Protein AF-A0A9N8MFR8-F1 (afdb_monomer_lite)

Secondary structure (DSSP, 8-state):
-TTTTTSSSSS----TTSS----PPPHHHHHHHHHHHHHHTTSPPPPP--S--------S-------------------------------------------TT---TTT-GGGG--HHHHHHHHHHHHHGGGSS--HHHHHHHHHHHHHHHHHHHHHHHHHHHHHH-HHHHHHHHHHHHHTTPPSP--PPPP-TT-TTHHHHHHHHHHHTHHHHHHHHTSTT-SS-GGGPPPTTHHHHHHHHHHHHHHHHHHHHHHT-SSS--GGGHHHHHHHHHHHHHHHHHHHHHHT-

Sequence (292 aa):
MMRLLANMDGLPRFDSTKEMSCRVRCTAHVLNLVSKAVLKSFYPRRSKRDGDGAAEEDGTADVSLDVEVEQDYDDDDHEGNGKELDPGAEGDEDGEVALEDEDDFEILTALNPELTAVAADDADIEAVLQDQKNEEQTTRQHKELQMRNKEFGLALRKLAWLAITVRYSPTKRATFQGVCRRLGLKTPHSLIRDVATRWDSTVNMLQRSLSLWPAIIAFTELPNTPVPKDKRLKRSDEADVRKLVDLLNPLAHATLKFSANTTPTIGDVIGLFEDVDEYFASAQASEDEEYV

Radius of gyration: 23.67 Å; chains: 1; bounding box: 54×63×81 Å

Organism: NCBI:txid157183

pLDDT: mean 71.41, std 22.85, range [27.7, 97.69]

Structure (mmCIF, N/CA/C/O backbone):
data_AF-A0A9N8MFR8-F1
#
_entry.id   AF-A0A9N8MFR8-F1
#
loop_
_atom_site.group_PDB
_atom_site.id
_atom_site.type_symbol
_atom_site.label_atom_id
_atom_site.label_alt_id
_atom_site.label_comp_id
_atom_site.label_asym_id
_atom_site.label_entity_id
_atom_site.label_seq_id
_atom_site.pdbx_PDB_ins_code
_atom_site.Cartn_x
_atom_site.Cartn_y
_atom_site.Cartn_z
_atom_site.occupancy
_atom_site.B_iso_or_equiv
_atom_site.auth_seq_id
_atom_site.auth_comp_id
_atom_site.auth_asym_id
_atom_site.auth_atom_id
_atom_site.pdbx_PDB_model_num
ATOM 1 N N . MET A 1 1 ? 15.632 -7.722 -34.635 1.00 45.19 1 MET A N 1
ATOM 2 C CA . MET A 1 1 ? 16.525 -7.144 -33.606 1.00 45.19 1 MET A CA 1
ATOM 3 C C . MET A 1 1 ? 17.924 -6.773 -34.109 1.00 45.19 1 MET A C 1
ATOM 5 O O . MET A 1 1 ? 18.292 -5.622 -33.944 1.00 45.19 1 MET A O 1
ATOM 9 N N . MET A 1 2 ? 18.692 -7.645 -34.784 1.00 39.28 2 MET A N 1
ATOM 10 C CA . MET A 1 2 ? 20.080 -7.303 -35.187 1.00 39.28 2 MET A CA 1
ATOM 11 C C . MET A 1 2 ? 20.238 -6.201 -36.258 1.00 39.28 2 MET A C 1
ATOM 13 O O . MET A 1 2 ? 21.302 -5.603 -36.346 1.00 39.28 2 MET A O 1
ATOM 17 N N . ARG A 1 3 ? 19.214 -5.907 -37.077 1.00 42.22 3 ARG A N 1
ATOM 18 C CA . ARG A 1 3 ? 19.317 -4.879 -38.138 1.00 42.22 3 ARG A CA 1
ATOM 19 C C . ARG A 1 3 ? 19.219 -3.432 -37.634 1.00 42.22 3 ARG A C 1
ATOM 21 O O . ARG A 1 3 ? 19.755 -2.552 -38.290 1.00 42.22 3 ARG A O 1
ATOM 28 N N . LEU A 1 4 ? 18.581 -3.189 -36.485 1.00 46.72 4 LEU A N 1
ATOM 29 C CA . LEU A 1 4 ? 18.510 -1.848 -35.880 1.00 46.72 4 LEU A CA 1
ATOM 30 C C . LEU A 1 4 ? 19.827 -1.472 -35.180 1.00 46.72 4 LEU A C 1
ATOM 32 O O . LEU A 1 4 ? 20.247 -0.325 -35.238 1.00 46.72 4 LEU A O 1
ATOM 36 N N . LEU A 1 5 ? 20.523 -2.463 -34.615 1.00 45.72 5 LEU A N 1
ATOM 37 C CA . LEU A 1 5 ? 21.797 -2.292 -33.905 1.00 45.72 5 LEU A CA 1
ATOM 38 C C . LEU A 1 5 ? 23.018 -2.133 -34.830 1.00 45.72 5 LEU A C 1
ATOM 40 O O . LEU A 1 5 ? 24.102 -1.824 -34.353 1.00 45.72 5 LEU A O 1
ATOM 44 N N . ALA A 1 6 ? 22.863 -2.372 -36.136 1.00 47.09 6 ALA A N 1
ATOM 45 C CA . ALA A 1 6 ? 23.943 -2.259 -37.120 1.00 47.09 6 ALA A CA 1
ATOM 46 C C . ALA A 1 6 ? 24.015 -0.875 -37.796 1.00 47.09 6 ALA A C 1
ATOM 48 O O . ALA A 1 6 ? 25.032 -0.552 -38.398 1.00 47.09 6 ALA A O 1
ATOM 49 N N . ASN A 1 7 ? 22.948 -0.069 -37.706 1.00 50.59 7 ASN A N 1
ATOM 50 C CA . ASN A 1 7 ? 22.867 1.267 -38.315 1.00 50.59 7 ASN A CA 1
ATOM 51 C C . ASN A 1 7 ? 23.301 2.403 -37.371 1.00 50.59 7 ASN A C 1
ATOM 53 O O . ASN A 1 7 ? 23.329 3.561 -37.778 1.00 50.59 7 ASN A O 1
ATOM 57 N N . MET A 1 8 ? 23.621 2.079 -36.119 1.00 51.75 8 MET A N 1
ATOM 58 C CA . MET A 1 8 ? 24.162 2.998 -35.120 1.00 51.75 8 MET A CA 1
ATOM 59 C C . MET A 1 8 ? 25.458 2.354 -34.631 1.00 51.75 8 MET A C 1
ATOM 61 O O . MET A 1 8 ? 25.409 1.192 -34.245 1.00 51.75 8 MET A O 1
ATOM 65 N N . ASP A 1 9 ? 26.596 3.044 -34.741 1.00 52.28 9 ASP A N 1
ATOM 66 C CA . ASP A 1 9 ? 27.970 2.555 -34.502 1.00 52.28 9 ASP A CA 1
ATOM 67 C C . ASP A 1 9 ? 28.182 1.793 -33.166 1.00 52.28 9 ASP A C 1
ATOM 69 O O . ASP A 1 9 ? 28.802 2.280 -32.220 1.00 52.28 9 ASP A O 1
ATOM 73 N N . GLY A 1 10 ? 27.719 0.543 -33.101 1.00 54.00 10 GLY A N 1
ATOM 74 C CA . GLY A 1 10 ? 27.819 -0.333 -31.937 1.00 54.00 10 GLY A CA 1
ATOM 75 C C . GLY A 1 10 ? 26.819 -0.029 -30.815 1.00 54.00 10 GLY A C 1
ATOM 76 O O . GLY A 1 10 ? 26.085 0.957 -30.830 1.00 54.00 10 GLY A O 1
ATOM 77 N N . LEU A 1 11 ? 26.791 -0.912 -29.805 1.00 53.84 11 LEU A N 1
ATOM 78 C CA . LEU A 1 11 ? 26.070 -0.633 -28.561 1.00 53.84 11 LEU A CA 1
ATOM 79 C C . LEU A 1 11 ? 26.627 0.659 -27.940 1.00 53.84 11 LEU A C 1
ATOM 81 O O . LEU A 1 11 ? 27.855 0.799 -27.904 1.00 53.84 11 LEU A O 1
ATOM 85 N N . PRO A 1 12 ? 25.774 1.555 -27.405 1.00 54.66 12 PRO A N 1
ATOM 86 C CA . PRO A 1 12 ? 26.235 2.727 -26.674 1.00 54.66 12 PRO A CA 1
ATOM 87 C C . PRO A 1 12 ? 27.193 2.276 -25.571 1.00 54.66 12 PRO A C 1
ATOM 89 O O . PRO A 1 12 ? 26.810 1.603 -24.614 1.00 54.66 12 PRO A O 1
ATOM 92 N N . ARG A 1 13 ? 28.479 2.580 -25.757 1.00 53.91 13 ARG A N 1
ATOM 93 C CA . ARG A 1 13 ? 29.504 2.313 -24.753 1.00 53.91 13 ARG A CA 1
ATOM 94 C C . ARG A 1 13 ? 29.350 3.365 -23.669 1.00 53.91 13 ARG A C 1
ATOM 96 O O . ARG A 1 13 ? 29.243 4.549 -23.976 1.00 53.91 13 ARG A O 1
ATOM 103 N N . PHE A 1 14 ? 29.353 2.929 -22.415 1.00 56.97 14 PHE A N 1
ATOM 104 C CA . PHE A 1 14 ? 29.424 3.823 -21.268 1.00 56.97 14 PHE A CA 1
ATOM 105 C C . PHE A 1 14 ? 30.728 4.626 -21.354 1.00 56.97 14 PHE A C 1
ATOM 107 O O . PHE A 1 14 ? 31.806 4.099 -21.084 1.00 56.97 14 PHE A O 1
ATOM 114 N N . ASP A 1 15 ? 30.638 5.874 -21.811 1.00 51.38 15 ASP A N 1
ATOM 115 C CA . ASP A 1 15 ? 31.778 6.779 -21.897 1.00 51.38 15 ASP A CA 1
ATOM 116 C C . ASP A 1 15 ? 32.040 7.361 -20.505 1.00 51.38 15 ASP A C 1
ATOM 118 O O . ASP A 1 15 ? 31.340 8.257 -20.041 1.00 51.38 15 ASP A O 1
ATOM 122 N N . SER A 1 16 ? 33.035 6.811 -19.811 1.00 53.22 16 SER A N 1
ATOM 123 C CA . SER A 1 16 ? 33.428 7.243 -18.469 1.00 53.22 16 SER A CA 1
ATOM 124 C C . SER A 1 16 ? 34.217 8.560 -18.456 1.00 53.22 16 SER A C 1
ATOM 126 O O . SER A 1 16 ? 34.714 8.946 -17.401 1.00 53.22 16 SER A O 1
ATOM 128 N N . THR A 1 17 ? 34.425 9.208 -19.612 1.00 54.19 17 THR A N 1
ATOM 129 C CA . THR A 1 17 ? 35.353 10.349 -19.751 1.00 54.19 17 THR A CA 1
ATOM 130 C C . THR A 1 17 ? 34.688 11.717 -19.878 1.00 54.19 17 THR A C 1
ATOM 132 O O . THR A 1 17 ? 35.373 12.737 -19.818 1.00 54.19 17 THR A O 1
ATOM 135 N N . LYS A 1 18 ? 33.359 11.766 -19.981 1.00 54.69 18 LYS A N 1
ATOM 136 C CA . LYS A 1 18 ? 32.576 13.000 -19.841 1.00 54.69 18 LYS A CA 1
ATOM 137 C C . LYS A 1 18 ? 31.816 12.949 -18.526 1.00 54.69 18 LYS A C 1
ATOM 139 O O . LYS A 1 18 ? 31.505 11.867 -18.044 1.00 54.69 18 LYS A O 1
ATOM 144 N N . GLU A 1 19 ? 31.502 14.109 -17.963 1.00 50.44 19 GLU A N 1
ATOM 145 C CA . GLU A 1 19 ? 30.697 14.317 -16.747 1.00 50.44 19 GLU A CA 1
ATOM 146 C C . GLU A 1 19 ? 29.240 13.809 -16.870 1.00 50.44 19 GLU A C 1
ATOM 148 O O . GLU A 1 19 ? 28.303 14.408 -16.360 1.00 50.44 19 GLU A O 1
ATOM 153 N N . MET A 1 20 ? 29.007 12.696 -17.559 1.00 49.22 20 MET A N 1
ATOM 154 C CA . MET A 1 20 ? 27.811 11.898 -17.406 1.00 49.22 20 MET A CA 1
ATOM 155 C C . MET A 1 20 ? 28.160 10.789 -16.429 1.00 49.22 20 MET A C 1
ATOM 157 O O . MET A 1 20 ? 28.730 9.761 -16.794 1.00 49.22 20 MET A O 1
ATOM 161 N N . SER A 1 21 ? 27.795 10.972 -15.160 1.00 46.34 21 SER A N 1
ATOM 162 C CA . SER A 1 21 ? 27.582 9.804 -14.320 1.00 46.34 21 SER A CA 1
ATOM 163 C C . SER A 1 21 ? 26.413 9.037 -14.943 1.00 46.34 21 SER A C 1
ATOM 165 O O . SER A 1 21 ? 25.255 9.310 -14.637 1.00 46.34 21 SER A O 1
ATOM 167 N N . CYS A 1 22 ? 26.692 8.118 -15.867 1.00 50.25 22 CYS A N 1
ATOM 168 C CA . CYS A 1 22 ? 25.710 7.197 -16.431 1.00 50.25 22 CYS A CA 1
ATOM 169 C C . CYS A 1 22 ? 25.324 6.181 -15.348 1.00 50.25 22 CYS A C 1
ATOM 171 O O . CYS A 1 22 ? 25.626 4.993 -15.443 1.00 50.25 22 CYS A O 1
ATOM 173 N N . ARG A 1 23 ? 24.714 6.660 -14.261 1.00 56.16 23 ARG A N 1
ATOM 174 C CA . ARG A 1 23 ? 24.073 5.825 -13.254 1.00 56.16 23 ARG A CA 1
ATOM 175 C C . ARG A 1 23 ? 22.782 5.328 -13.882 1.00 56.16 23 ARG A C 1
ATOM 177 O O . ARG A 1 23 ? 21.746 5.976 -13.789 1.00 56.16 23 ARG A O 1
ATOM 184 N N . VAL A 1 24 ? 22.866 4.203 -14.583 1.00 67.25 24 VAL A N 1
ATOM 185 C CA . VAL A 1 24 ? 21.670 3.498 -15.041 1.00 67.25 24 VAL A CA 1
ATOM 186 C C . VAL A 1 24 ? 20.993 2.924 -13.805 1.00 67.25 24 VAL A C 1
ATOM 188 O O . VAL A 1 24 ? 21.602 2.164 -13.049 1.00 67.25 24 VAL A O 1
ATOM 191 N N . ARG A 1 25 ? 19.746 3.329 -13.570 1.00 72.44 25 ARG A N 1
ATOM 192 C CA . ARG A 1 25 ? 18.917 2.769 -12.503 1.00 72.44 25 ARG A CA 1
ATOM 193 C C . ARG A 1 25 ? 18.605 1.309 -12.834 1.00 72.44 25 ARG A C 1
ATOM 195 O O . ARG A 1 25 ? 18.255 0.996 -13.969 1.00 72.44 25 ARG A O 1
ATOM 202 N N . CYS A 1 26 ? 18.748 0.409 -11.862 1.00 81.62 26 CYS A N 1
ATOM 203 C CA . CYS A 1 26 ? 18.324 -0.976 -12.052 1.00 81.62 26 CYS A CA 1
ATOM 204 C C . CYS A 1 26 ? 16.792 -1.048 -12.138 1.00 81.62 26 CYS A C 1
ATOM 206 O O . CYS A 1 26 ? 16.096 -0.222 -11.546 1.00 81.62 26 CYS A O 1
ATOM 208 N N . THR A 1 27 ? 16.260 -2.050 -12.837 1.00 83.12 27 THR A N 1
ATOM 209 C CA . THR A 1 27 ? 14.808 -2.213 -13.026 1.00 83.12 27 THR A CA 1
ATOM 210 C C . THR A 1 27 ? 14.060 -2.293 -11.700 1.00 83.12 27 THR A C 1
ATOM 212 O O . THR A 1 27 ? 13.037 -1.642 -11.536 1.00 83.12 27 THR A O 1
ATOM 215 N N . ALA A 1 28 ? 14.620 -2.998 -10.714 1.00 80.50 28 ALA A N 1
ATOM 216 C CA . ALA A 1 28 ? 14.089 -3.048 -9.354 1.00 80.50 28 ALA A CA 1
ATOM 217 C C . ALA A 1 28 ? 13.911 -1.650 -8.729 1.00 80.50 28 ALA A C 1
ATOM 219 O O . ALA A 1 28 ? 12.882 -1.347 -8.130 1.00 80.50 28 ALA A O 1
ATOM 220 N N . HIS A 1 29 ? 14.896 -0.770 -8.914 1.00 80.69 29 HIS A N 1
ATOM 221 C CA . HIS A 1 29 ? 14.821 0.599 -8.421 1.00 80.69 29 HIS A CA 1
ATOM 222 C C . HIS A 1 29 ? 13.805 1.435 -9.213 1.00 80.69 29 HIS A C 1
ATOM 224 O O . HIS A 1 29 ? 13.079 2.216 -8.609 1.00 80.69 29 HIS A O 1
ATOM 230 N N . VAL A 1 30 ? 13.682 1.236 -10.530 1.00 85.38 30 VAL A N 1
ATOM 231 C CA . VAL A 1 30 ? 12.644 1.897 -11.344 1.00 85.38 30 VAL A CA 1
ATOM 232 C C . VAL A 1 30 ? 11.238 1.498 -10.885 1.00 85.38 30 VAL A C 1
ATOM 234 O O . VAL A 1 30 ? 10.419 2.378 -10.649 1.00 85.38 30 VAL A O 1
ATOM 237 N N . LEU A 1 31 ? 10.970 0.205 -10.675 1.00 84.94 31 LEU A N 1
ATOM 238 C CA . LEU A 1 31 ? 9.676 -0.278 -10.169 1.00 84.94 31 LEU A CA 1
ATOM 239 C C . LEU A 1 31 ? 9.326 0.356 -8.816 1.00 84.94 31 LEU A C 1
ATOM 241 O O . LEU A 1 31 ? 8.198 0.793 -8.604 1.00 84.94 31 LEU A O 1
ATOM 245 N N . ASN A 1 32 ? 10.312 0.487 -7.928 1.00 81.88 32 ASN A N 1
ATOM 246 C CA . ASN A 1 32 ? 10.130 1.168 -6.650 1.00 81.88 32 ASN A CA 1
ATOM 247 C C . ASN A 1 32 ? 9.791 2.660 -6.819 1.00 81.88 32 ASN A C 1
ATOM 249 O O . ASN A 1 32 ? 8.942 3.182 -6.099 1.00 81.88 32 ASN A O 1
ATOM 253 N N . LEU A 1 33 ? 10.419 3.357 -7.772 1.00 83.38 33 LEU A N 1
ATOM 254 C CA . LEU A 1 33 ? 10.086 4.754 -8.076 1.00 83.38 33 LEU A CA 1
ATOM 255 C C . LEU A 1 33 ? 8.658 4.904 -8.601 1.00 83.38 33 LEU A C 1
ATOM 257 O O . LEU A 1 33 ? 7.970 5.839 -8.197 1.00 83.38 33 LEU A O 1
ATOM 261 N N . VAL A 1 34 ? 8.195 3.969 -9.435 1.00 86.00 34 VAL A N 1
ATOM 262 C CA . VAL A 1 34 ? 6.803 3.940 -9.906 1.00 86.00 34 VAL A CA 1
ATOM 263 C C . VAL A 1 34 ? 5.848 3.752 -8.724 1.00 86.00 34 VAL A C 1
ATOM 265 O O . VAL A 1 34 ? 4.937 4.559 -8.547 1.00 86.00 34 VAL A O 1
ATOM 268 N N . SER A 1 35 ? 6.099 2.774 -7.846 1.00 85.19 35 SER A N 1
ATOM 269 C CA . SER A 1 35 ? 5.300 2.575 -6.626 1.00 85.19 35 SER A CA 1
ATOM 270 C C . SER A 1 35 ? 5.277 3.826 -5.740 1.00 85.19 35 SER A C 1
ATOM 272 O O . SER A 1 35 ? 4.216 4.232 -5.263 1.00 85.19 35 SER A O 1
ATOM 274 N N . LYS A 1 36 ? 6.428 4.490 -5.552 1.00 82.19 36 LYS A N 1
ATOM 275 C CA . LYS A 1 36 ? 6.518 5.757 -4.808 1.00 82.19 36 LYS A CA 1
ATOM 276 C C . LYS A 1 36 ? 5.698 6.865 -5.467 1.00 82.19 36 LYS A C 1
ATOM 278 O O . LYS A 1 36 ? 5.007 7.588 -4.755 1.00 82.19 36 LYS A O 1
ATOM 283 N N . ALA A 1 37 ? 5.742 6.995 -6.791 1.00 84.38 37 ALA A N 1
ATOM 284 C CA . ALA A 1 37 ? 4.967 7.992 -7.525 1.00 84.38 37 ALA A CA 1
ATOM 285 C C . ALA A 1 37 ? 3.455 7.783 -7.347 1.00 84.38 37 ALA A C 1
ATOM 287 O O . ALA A 1 37 ? 2.742 8.734 -7.025 1.00 84.38 37 ALA A O 1
ATOM 288 N N . VAL A 1 38 ? 2.986 6.534 -7.456 1.00 86.12 38 VAL A N 1
ATOM 289 C CA . VAL A 1 38 ? 1.584 6.158 -7.202 1.00 86.12 38 VAL A CA 1
ATOM 290 C C . VAL A 1 38 ? 1.176 6.541 -5.779 1.00 86.12 38 VAL A C 1
ATOM 292 O O . VAL A 1 38 ? 0.181 7.235 -5.569 1.00 86.12 38 VAL A O 1
ATOM 295 N N . LEU A 1 39 ? 1.976 6.142 -4.789 1.00 84.31 39 LEU A N 1
ATOM 296 C CA . LEU A 1 39 ? 1.683 6.373 -3.377 1.00 84.31 39 LEU A CA 1
ATOM 297 C C . LEU A 1 39 ? 1.739 7.860 -2.980 1.00 84.31 39 LEU A C 1
ATOM 299 O O . LEU A 1 39 ? 0.951 8.304 -2.141 1.00 84.31 39 LEU A O 1
ATOM 303 N N . LYS A 1 40 ? 2.613 8.659 -3.609 1.00 82.06 40 LYS A N 1
ATOM 304 C CA . LYS A 1 40 ? 2.765 10.108 -3.361 1.00 82.06 40 LYS A CA 1
ATOM 305 C C . LYS A 1 40 ? 1.472 10.884 -3.621 1.00 82.06 40 LYS A C 1
ATOM 307 O O . LYS A 1 40 ? 1.246 11.905 -2.978 1.00 82.06 40 LYS A O 1
ATOM 312 N N . SER A 1 41 ? 0.596 10.380 -4.487 1.00 82.25 41 SER A N 1
ATOM 313 C CA . SER A 1 41 ? -0.711 10.985 -4.772 1.00 82.25 41 SER A CA 1
ATOM 314 C C . SER A 1 41 ? -1.683 10.949 -3.587 1.00 82.25 41 SER A C 1
ATOM 316 O O . SER A 1 41 ? -2.592 11.777 -3.526 1.00 82.25 41 SER A O 1
ATOM 318 N N . PHE A 1 42 ? -1.490 10.031 -2.634 1.00 84.75 42 PHE A N 1
ATOM 319 C CA . PHE A 1 42 ? -2.347 9.866 -1.451 1.00 84.75 42 PHE A CA 1
ATOM 320 C C . PHE A 1 42 ? -1.778 10.543 -0.201 1.00 84.75 42 PHE A C 1
ATOM 322 O O . PHE A 1 42 ? -2.490 10.790 0.776 1.00 84.75 42 PHE A O 1
ATOM 329 N N . TYR A 1 43 ? -0.494 10.893 -0.213 1.00 75.94 43 TYR A N 1
ATOM 330 C CA . TYR A 1 43 ? 0.130 11.601 0.892 1.00 75.94 43 TYR A CA 1
ATOM 331 C C . TYR A 1 43 ? 0.104 13.114 0.622 1.00 75.94 43 TYR A C 1
ATOM 333 O O . TYR A 1 43 ? 0.735 13.566 -0.333 1.00 75.94 43 TYR A O 1
ATOM 341 N N . PRO A 1 44 ? -0.599 13.939 1.433 1.00 63.53 44 PRO A N 1
ATOM 342 C CA . PRO A 1 44 ? -0.452 15.387 1.369 1.00 63.53 44 PRO A CA 1
ATOM 343 C C . PRO A 1 44 ? 1.023 15.771 1.395 1.00 63.53 44 PRO A C 1
ATOM 345 O O . PRO A 1 44 ? 1.783 15.307 2.249 1.00 63.53 44 PRO A O 1
ATOM 348 N N . ARG A 1 45 ? 1.414 16.647 0.467 1.00 58.31 45 ARG A N 1
ATOM 349 C CA . ARG A 1 45 ? 2.707 17.316 0.548 1.00 58.31 45 ARG A CA 1
ATOM 350 C C . ARG A 1 45 ? 2.688 18.156 1.810 1.00 58.31 45 ARG A C 1
ATOM 352 O O . ARG A 1 45 ? 1.881 19.078 1.904 1.00 58.31 45 ARG A O 1
ATOM 359 N N . ARG A 1 46 ? 3.574 17.865 2.761 1.00 52.53 46 ARG A N 1
ATOM 360 C CA . ARG A 1 46 ? 3.905 18.861 3.776 1.00 52.53 46 ARG A CA 1
ATOM 361 C C . ARG A 1 46 ? 4.441 20.070 3.019 1.00 52.53 46 ARG A C 1
ATOM 363 O O . ARG A 1 46 ? 5.435 19.962 2.300 1.00 52.53 46 ARG A O 1
ATOM 370 N N . SER A 1 47 ? 3.751 21.204 3.115 1.00 40.59 47 SER A N 1
ATOM 371 C CA . SER A 1 47 ? 4.350 22.466 2.703 1.00 40.59 47 SER A CA 1
ATOM 372 C C . SER A 1 47 ? 5.615 22.619 3.534 1.00 40.59 47 SER A C 1
ATOM 374 O O . SER A 1 47 ? 5.540 22.567 4.766 1.00 40.59 47 SER A O 1
ATOM 376 N N . LYS A 1 48 ? 6.770 22.799 2.887 1.00 38.22 48 LYS A N 1
ATOM 377 C CA . LYS A 1 48 ? 7.922 23.368 3.582 1.00 38.22 48 LYS A CA 1
ATOM 378 C C . LYS A 1 48 ? 7.401 24.596 4.322 1.00 38.22 48 LYS A C 1
ATOM 380 O O . LYS A 1 48 ? 6.824 25.485 3.699 1.00 38.22 48 LYS A O 1
ATOM 385 N N . ARG A 1 49 ? 7.543 24.614 5.649 1.00 34.69 49 ARG A N 1
ATOM 386 C CA . ARG A 1 49 ? 7.458 25.845 6.435 1.00 34.69 49 ARG A CA 1
ATOM 387 C C . ARG A 1 49 ? 8.657 26.696 6.017 1.00 34.69 49 ARG A C 1
ATOM 389 O O . ARG A 1 49 ? 9.650 26.772 6.729 1.00 34.69 49 ARG A O 1
ATOM 396 N N . ASP A 1 50 ? 8.584 27.278 4.829 1.00 33.06 50 ASP A N 1
ATOM 397 C CA . ASP A 1 50 ? 9.405 28.422 4.491 1.00 33.06 50 ASP A CA 1
ATOM 398 C C . ASP A 1 50 ? 8.769 29.584 5.249 1.00 33.06 50 ASP A C 1
ATOM 400 O O . ASP A 1 50 ? 7.632 29.986 4.998 1.00 33.06 50 ASP A O 1
ATOM 404 N N . GLY A 1 51 ? 9.462 30.031 6.293 1.00 40.03 51 GLY A N 1
ATOM 405 C CA . GLY A 1 51 ? 9.081 31.230 7.013 1.00 40.03 51 GLY A CA 1
ATOM 406 C C . GLY A 1 51 ? 9.238 32.434 6.098 1.00 40.03 51 GLY A C 1
ATOM 407 O O . GLY A 1 51 ? 10.333 32.962 6.001 1.00 40.03 51 GLY A O 1
ATOM 408 N N . ASP A 1 52 ? 8.163 32.842 5.431 1.00 30.70 52 ASP A N 1
ATOM 409 C CA . ASP A 1 52 ? 7.698 34.230 5.406 1.00 30.70 52 ASP A CA 1
ATOM 410 C C . ASP A 1 52 ? 6.283 34.296 4.803 1.00 30.70 52 ASP A C 1
ATOM 412 O O . ASP A 1 52 ? 5.920 33.511 3.930 1.00 30.70 52 ASP A O 1
ATOM 416 N N . GLY A 1 53 ? 5.445 35.171 5.354 1.00 31.14 53 GLY A N 1
ATOM 417 C CA . GLY A 1 53 ? 3.987 35.049 5.304 1.00 31.14 53 GLY A CA 1
ATOM 418 C C . GLY A 1 53 ? 3.281 35.344 3.973 1.00 31.14 53 GLY A C 1
ATOM 419 O O . GLY A 1 53 ? 3.689 36.200 3.199 1.00 31.14 53 GLY A O 1
ATOM 420 N N . ALA A 1 54 ? 2.126 34.699 3.794 1.00 28.27 54 ALA A N 1
ATOM 421 C CA . ALA A 1 54 ? 0.826 35.308 3.485 1.00 28.27 54 ALA A CA 1
ATOM 422 C C . ALA A 1 54 ? -0.231 34.193 3.533 1.00 28.27 54 ALA A C 1
ATOM 424 O O . ALA A 1 54 ? -0.131 33.199 2.818 1.00 28.27 54 ALA A O 1
ATOM 425 N N . ALA A 1 55 ? -1.204 34.330 4.431 1.00 34.22 55 ALA A N 1
ATOM 426 C CA . ALA A 1 55 ? -2.287 33.374 4.602 1.00 34.22 55 ALA A CA 1
ATOM 427 C C . ALA A 1 55 ? -3.248 33.420 3.402 1.00 34.22 55 ALA A C 1
ATOM 429 O O . ALA A 1 55 ? -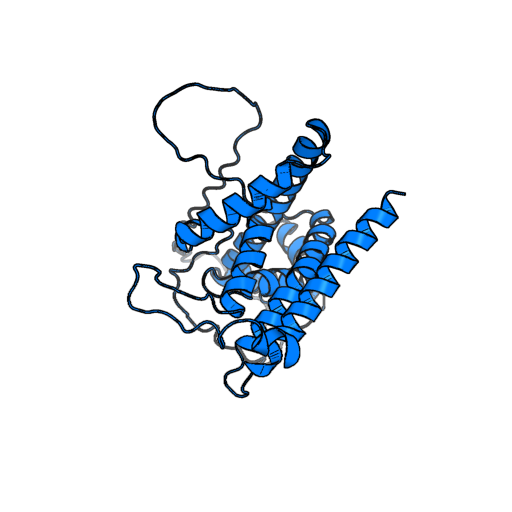3.836 34.462 3.127 1.00 34.22 55 ALA A O 1
ATOM 430 N N . GLU A 1 56 ? -3.445 32.277 2.748 1.00 29.38 56 GLU A N 1
ATOM 431 C CA . GLU A 1 56 ? -4.666 31.970 2.004 1.00 29.38 56 GLU A CA 1
ATOM 432 C C . GLU A 1 56 ? -5.470 31.010 2.890 1.00 29.38 56 GLU A C 1
ATOM 434 O O . GLU A 1 56 ? -5.059 29.883 3.174 1.00 29.38 56 GLU A O 1
ATOM 439 N N . GLU A 1 57 ? -6.572 31.525 3.421 1.00 34.00 57 GLU A N 1
ATOM 440 C CA . GLU A 1 57 ? -7.469 30.853 4.353 1.00 34.00 57 GLU A CA 1
ATOM 441 C C . GLU A 1 57 ? -8.381 29.888 3.570 1.00 34.00 57 GLU A C 1
ATOM 443 O O . GLU A 1 57 ? -9.508 30.230 3.219 1.00 34.00 57 GLU A O 1
ATOM 448 N N . ASP A 1 58 ? -7.897 28.679 3.259 1.00 27.92 58 ASP A N 1
ATOM 449 C CA . ASP A 1 58 ? -8.765 27.570 2.831 1.00 27.92 58 ASP A CA 1
ATOM 450 C C . ASP A 1 58 ? -9.172 26.763 4.070 1.00 27.92 58 ASP A C 1
ATOM 452 O O . ASP A 1 58 ? -8.428 25.938 4.608 1.00 27.92 58 ASP A O 1
ATOM 456 N N . GLY A 1 59 ? -10.352 27.099 4.588 1.00 31.27 59 GLY A N 1
ATOM 457 C CA . GLY A 1 59 ? -10.918 26.560 5.815 1.00 31.27 59 GLY A CA 1
ATOM 458 C C . GLY A 1 59 ? -11.314 25.090 5.705 1.00 31.27 59 GLY A C 1
ATOM 459 O O . GLY A 1 59 ? -12.493 24.773 5.590 1.00 31.27 59 GLY A O 1
ATOM 460 N N . THR A 1 60 ? -10.351 24.188 5.866 1.00 29.08 60 THR A N 1
ATOM 461 C CA . THR A 1 60 ? -10.584 22.850 6.424 1.00 29.08 60 THR A CA 1
ATOM 462 C C . THR A 1 60 ? -9.398 22.497 7.303 1.00 29.08 60 THR A C 1
ATOM 464 O O . THR A 1 60 ? -8.270 22.505 6.819 1.00 29.08 60 THR A O 1
ATOM 467 N N . ALA A 1 61 ? -9.657 22.240 8.587 1.00 28.56 61 ALA A N 1
ATOM 468 C CA . ALA A 1 61 ? -8.649 21.936 9.593 1.00 28.56 61 ALA A CA 1
ATOM 469 C C . ALA A 1 61 ? -7.595 20.960 9.050 1.00 28.56 61 ALA A C 1
ATOM 471 O O . ALA A 1 61 ? -7.902 19.809 8.736 1.00 28.56 61 ALA A O 1
ATOM 472 N N . ASP A 1 62 ? -6.369 21.463 8.935 1.00 30.59 62 ASP A N 1
ATOM 473 C CA . ASP A 1 62 ? -5.158 20.684 8.743 1.00 30.59 62 ASP A CA 1
ATOM 474 C C . ASP A 1 62 ? -5.085 19.666 9.882 1.00 30.59 62 ASP A C 1
ATOM 476 O O . ASP A 1 62 ? -4.727 19.991 11.014 1.00 30.59 62 ASP A O 1
ATOM 480 N N . VAL A 1 63 ? -5.525 18.433 9.624 1.00 32.28 63 VAL A N 1
ATOM 481 C CA . VAL A 1 63 ? -5.278 17.322 10.538 1.00 32.28 63 VAL A CA 1
ATOM 482 C C . VAL A 1 63 ? -3.841 16.895 10.278 1.00 32.28 63 VAL A C 1
ATOM 484 O O . VAL A 1 63 ? -3.583 15.865 9.650 1.00 32.28 63 VAL A O 1
ATOM 487 N N . SER A 1 64 ? -2.902 17.728 10.730 1.00 34.72 64 SER A N 1
ATOM 488 C CA . SER A 1 64 ? -1.516 17.350 10.944 1.00 34.72 64 SER A CA 1
ATOM 489 C C . SER A 1 64 ? -1.538 16.214 11.959 1.00 34.72 64 SER A C 1
ATOM 491 O O . SER A 1 64 ? -1.540 16.409 13.174 1.00 34.72 64 SER A O 1
ATOM 493 N N . LEU A 1 65 ? -1.658 14.989 11.454 1.00 34.44 65 LEU A N 1
ATOM 494 C CA . LEU A 1 65 ? -1.478 13.783 12.237 1.00 34.44 65 LEU A CA 1
ATOM 495 C C . LEU A 1 65 ? 0.032 13.615 12.428 1.00 34.44 65 LEU A C 1
ATOM 497 O O . LEU A 1 65 ? 0.642 12.698 11.882 1.00 34.44 65 LEU A O 1
ATOM 501 N N . ASP A 1 66 ? 0.629 14.550 13.164 1.00 34.06 66 ASP A N 1
ATOM 502 C CA . ASP A 1 66 ? 1.945 14.390 13.756 1.00 34.06 66 ASP A CA 1
ATOM 503 C C . ASP A 1 66 ? 1.778 13.290 14.803 1.00 34.06 66 ASP A C 1
ATOM 505 O O . ASP A 1 66 ? 1.436 13.525 15.958 1.00 34.06 66 ASP A O 1
ATOM 509 N N . VAL A 1 67 ? 1.871 12.040 14.349 1.00 40.22 67 VAL A N 1
ATOM 510 C CA . VAL A 1 67 ? 1.934 10.896 15.248 1.00 40.22 67 VAL A CA 1
ATOM 511 C C . VAL A 1 67 ? 3.390 10.747 15.630 1.00 40.22 67 VAL A C 1
ATOM 513 O O . VAL A 1 67 ? 4.110 9.911 15.087 1.00 40.22 67 VAL A O 1
ATOM 516 N N . GLU A 1 68 ? 3.819 11.580 16.570 1.00 33.59 68 GLU A N 1
ATOM 517 C CA . GLU A 1 68 ? 4.856 11.148 17.490 1.00 33.59 68 GLU A CA 1
ATOM 518 C C . GLU A 1 68 ? 4.283 9.907 18.177 1.00 33.59 68 GLU A C 1
ATOM 520 O O . GLU A 1 68 ? 3.303 9.968 18.922 1.00 33.59 68 GLU A O 1
ATOM 525 N N . VAL A 1 69 ? 4.805 8.732 17.825 1.00 38.81 69 VAL A N 1
ATOM 526 C CA . VAL A 1 69 ? 4.650 7.572 18.694 1.00 38.81 69 VAL A CA 1
ATOM 527 C C . VAL A 1 69 ? 5.524 7.905 19.895 1.00 38.81 69 VAL A C 1
ATOM 529 O O . VAL A 1 69 ? 6.703 7.562 19.903 1.00 38.81 69 VAL A O 1
ATOM 532 N N . GLU A 1 70 ? 4.983 8.658 20.858 1.00 32.84 70 GLU A N 1
ATOM 533 C CA . GLU A 1 70 ? 5.587 8.720 22.182 1.00 32.84 70 GLU A CA 1
ATOM 534 C C . GLU A 1 70 ? 5.709 7.266 22.641 1.00 32.84 70 GLU A C 1
ATOM 536 O O . GLU A 1 70 ? 4.715 6.545 22.778 1.00 32.84 70 GLU A O 1
ATOM 541 N N . GLN A 1 71 ? 6.953 6.798 22.757 1.00 37.91 71 GLN A N 1
ATOM 542 C CA . GLN A 1 71 ? 7.276 5.541 23.414 1.00 37.91 71 GLN A CA 1
ATOM 543 C C . GLN A 1 71 ? 7.065 5.757 24.911 1.00 37.91 71 GLN A C 1
ATOM 545 O O . GLN A 1 71 ? 8.021 5.869 25.671 1.00 37.91 71 GLN A O 1
ATOM 550 N N . ASP A 1 72 ? 5.804 5.873 25.315 1.00 28.31 72 ASP A N 1
ATOM 551 C CA . ASP A 1 72 ? 5.431 5.884 26.718 1.00 28.31 72 ASP A CA 1
ATOM 552 C C . ASP A 1 72 ? 5.430 4.428 27.194 1.00 28.31 72 ASP A C 1
ATOM 554 O O . ASP A 1 72 ? 4.424 3.715 27.149 1.00 28.31 72 ASP A O 1
ATOM 558 N N . TYR A 1 73 ? 6.626 3.936 27.524 1.00 36.59 73 TYR A N 1
ATOM 559 C CA . TYR A 1 73 ? 6.784 2.741 28.343 1.00 36.59 73 TYR A CA 1
ATOM 560 C C . TYR A 1 73 ? 6.550 3.141 29.802 1.00 36.59 73 TYR A C 1
ATOM 562 O O . TYR A 1 73 ? 7.497 3.192 30.579 1.00 36.59 73 TYR A O 1
ATOM 570 N N . ASP A 1 74 ? 5.300 3.415 30.163 1.00 33.38 74 ASP A N 1
ATOM 571 C CA . ASP A 1 74 ? 4.867 3.431 31.560 1.00 33.38 74 ASP A CA 1
ATOM 572 C C . ASP A 1 74 ? 3.795 2.347 31.725 1.00 33.38 74 ASP A C 1
ATOM 574 O O . ASP A 1 74 ? 2.590 2.576 31.641 1.00 33.38 74 ASP A O 1
ATOM 578 N N . ASP A 1 75 ? 4.270 1.111 31.890 1.00 37.06 75 ASP A N 1
ATOM 579 C CA . ASP A 1 75 ? 3.495 0.025 32.494 1.00 37.06 75 ASP A CA 1
ATOM 580 C C . ASP A 1 75 ? 3.902 -0.053 33.970 1.00 37.06 75 ASP A C 1
ATOM 582 O O . ASP A 1 75 ? 4.540 -1.004 34.416 1.00 37.06 75 ASP A O 1
ATOM 586 N N . ASP A 1 76 ? 3.599 1.009 34.719 1.00 37.22 76 ASP A N 1
ATOM 587 C CA . ASP A 1 76 ? 3.529 0.949 36.177 1.00 37.22 76 ASP A CA 1
ATOM 588 C C . ASP A 1 76 ? 2.075 0.641 36.556 1.00 37.22 76 ASP A C 1
ATOM 590 O O . ASP A 1 76 ? 1.313 1.512 36.969 1.00 37.22 76 ASP A O 1
ATOM 594 N N . ASP A 1 77 ? 1.666 -0.613 36.350 1.00 40.22 77 ASP A N 1
ATOM 595 C CA . ASP A 1 77 ? 0.431 -1.153 36.926 1.00 40.22 77 ASP A CA 1
ATOM 596 C C . ASP A 1 77 ? 0.796 -2.276 37.910 1.00 40.22 77 ASP A C 1
ATOM 598 O O . ASP A 1 77 ? 0.499 -3.465 37.750 1.00 40.22 77 ASP A O 1
ATOM 602 N N . HIS A 1 78 ? 1.512 -1.875 38.964 1.00 36.41 78 HIS A N 1
ATOM 603 C CA . HIS A 1 78 ? 1.665 -2.675 40.169 1.00 36.41 78 HIS A CA 1
ATOM 604 C C . HIS A 1 78 ? 0.327 -2.691 40.941 1.00 36.41 78 HIS A C 1
ATOM 606 O O . HIS A 1 78 ? -0.096 -1.698 41.523 1.00 36.41 78 HIS A O 1
ATOM 612 N N . GLU A 1 79 ? -0.273 -3.884 41.000 1.00 38.38 79 GLU A N 1
ATOM 613 C CA . GLU A 1 79 ? -1.275 -4.364 41.969 1.00 38.38 79 GLU A CA 1
ATOM 614 C C . GLU A 1 79 ? -2.702 -3.780 41.956 1.00 38.38 79 GLU A C 1
ATOM 616 O O . GLU A 1 79 ? -2.982 -2.682 42.431 1.00 38.38 79 GLU A O 1
ATOM 621 N N . GLY A 1 80 ? -3.677 -4.637 41.605 1.00 27.70 80 GLY A N 1
ATOM 622 C CA . GLY A 1 80 ? -5.085 -4.301 41.817 1.00 27.70 80 GLY A CA 1
ATOM 623 C C . GLY A 1 80 ? -6.152 -5.340 41.466 1.00 27.70 80 GLY A C 1
ATOM 624 O O . GLY A 1 80 ? -7.103 -5.010 40.772 1.00 27.70 80 GLY A O 1
ATOM 625 N N . ASN A 1 81 ? -6.075 -6.538 42.059 1.00 29.52 81 ASN A N 1
ATOM 626 C CA . ASN A 1 81 ? -7.230 -7.402 42.379 1.00 29.52 81 ASN A CA 1
ATOM 627 C C . ASN A 1 81 ? -7.808 -8.349 41.293 1.00 29.52 81 ASN A C 1
ATOM 629 O O . ASN A 1 81 ? -8.810 -8.077 40.633 1.00 29.52 81 ASN A O 1
ATOM 633 N N . GLY A 1 82 ? -7.216 -9.546 41.242 1.00 38.88 82 GLY A N 1
ATOM 634 C CA . GLY A 1 82 ? -7.888 -10.850 41.348 1.00 38.88 82 GLY A CA 1
ATOM 635 C C . GLY A 1 82 ? -9.299 -11.031 40.778 1.00 38.88 82 GLY A C 1
ATOM 636 O O . GLY A 1 82 ? -10.290 -10.811 41.473 1.00 38.88 82 GLY A O 1
ATOM 637 N N . LYS A 1 83 ? -9.378 -11.647 39.594 1.00 32.97 83 LYS A N 1
ATOM 638 C CA . LYS A 1 83 ? -10.402 -12.658 39.294 1.00 32.97 83 LYS A CA 1
ATOM 639 C C . LYS A 1 83 ? -9.774 -13.813 38.525 1.00 32.97 83 LYS A C 1
ATOM 641 O O . LYS A 1 83 ? -9.303 -13.643 37.406 1.00 32.97 83 LYS A O 1
ATOM 646 N N . GLU A 1 84 ? -9.777 -14.968 39.178 1.00 35.47 84 GLU A N 1
ATOM 647 C CA . GLU A 1 84 ? -9.435 -16.274 38.629 1.00 35.47 84 GLU A CA 1
ATOM 648 C C . GLU A 1 84 ? -10.210 -16.524 37.326 1.00 35.47 84 GLU A C 1
ATOM 650 O O . GLU A 1 84 ? -11.441 -16.467 37.300 1.00 35.47 84 GLU A O 1
ATOM 655 N N . LEU A 1 85 ? -9.484 -16.811 36.246 1.00 34.78 85 LEU A N 1
ATOM 656 C CA . LEU A 1 85 ? -10.028 -17.413 35.034 1.00 34.78 85 LEU A CA 1
ATOM 657 C C . LEU A 1 85 ? -9.336 -18.767 34.844 1.00 34.78 85 LEU A C 1
ATOM 659 O O . LEU A 1 85 ? -8.190 -18.842 34.418 1.00 34.78 85 LEU A O 1
ATOM 663 N N . ASP A 1 86 ? -10.064 -19.785 35.298 1.00 31.44 86 ASP A N 1
ATOM 664 C CA . ASP A 1 86 ? -10.110 -21.198 34.902 1.00 31.44 86 ASP A CA 1
ATOM 665 C C . ASP A 1 86 ? -8.923 -21.793 34.093 1.00 31.44 86 ASP A C 1
ATOM 667 O O . ASP A 1 86 ? -8.728 -21.441 32.925 1.00 31.44 86 ASP A O 1
ATOM 671 N N . PRO A 1 87 ? -8.163 -22.756 34.659 1.00 34.53 87 PRO A N 1
ATOM 672 C CA . PRO A 1 87 ? -7.112 -23.486 33.961 1.00 34.53 87 PRO A CA 1
ATOM 673 C C . PRO A 1 87 ? -7.718 -24.673 33.196 1.00 34.53 87 PRO A C 1
ATOM 675 O O . PRO A 1 87 ? -7.825 -25.780 33.721 1.00 34.53 87 PRO A O 1
ATOM 678 N N . GLY A 1 88 ? -8.123 -24.450 31.945 1.00 34.72 88 GLY A N 1
ATOM 679 C CA . GLY A 1 88 ? -8.790 -25.493 31.164 1.00 34.72 88 GLY A CA 1
ATOM 680 C C . GLY A 1 88 ? -8.859 -25.239 29.661 1.00 34.72 88 GLY A C 1
ATOM 681 O O . GLY A 1 88 ? -9.947 -25.240 29.095 1.00 34.72 88 GLY A O 1
ATOM 682 N N . ALA A 1 89 ? -7.720 -25.039 28.999 1.00 34.75 89 ALA A N 1
ATOM 683 C CA . ALA A 1 89 ? -7.605 -25.265 27.556 1.00 34.75 89 ALA A CA 1
ATOM 684 C C . ALA A 1 89 ? -6.163 -25.649 27.218 1.00 34.75 89 ALA A C 1
ATOM 686 O O . ALA A 1 89 ? -5.259 -24.817 27.183 1.00 34.75 89 ALA A O 1
ATOM 687 N N . GLU A 1 90 ? -5.969 -26.950 27.055 1.00 31.59 90 GLU A N 1
ATOM 688 C CA . GLU A 1 90 ? -4.704 -27.585 26.732 1.00 31.59 90 GLU A CA 1
ATOM 689 C C . GLU A 1 90 ? -4.291 -27.283 25.284 1.00 31.59 90 GLU A C 1
ATOM 691 O O . GLU A 1 90 ? -5.118 -27.355 24.380 1.00 31.59 90 GLU A O 1
ATOM 696 N N . GLY A 1 91 ? -3.007 -26.948 25.124 1.00 32.75 91 GLY A N 1
ATOM 697 C CA . GLY A 1 91 ? -2.151 -27.183 23.958 1.00 32.75 91 GLY A CA 1
ATOM 698 C C . GLY A 1 91 ? -2.683 -26.860 22.563 1.00 32.75 91 GLY A C 1
ATOM 699 O O . GLY A 1 91 ? -3.284 -27.716 21.930 1.00 32.75 91 GLY A O 1
ATOM 700 N N . ASP A 1 92 ? -2.264 -25.714 22.028 1.00 29.91 92 ASP A N 1
ATOM 701 C CA . ASP A 1 92 ? -1.718 -25.684 20.667 1.00 29.91 92 ASP A CA 1
ATOM 702 C C . ASP A 1 92 ? -0.422 -24.861 20.695 1.00 29.91 92 ASP A C 1
ATOM 704 O O . ASP A 1 92 ? -0.421 -23.642 20.889 1.00 29.91 92 ASP A O 1
ATOM 708 N N . GLU A 1 93 ? 0.700 -25.574 20.575 1.00 39.78 93 GLU A N 1
ATOM 709 C CA . GLU A 1 93 ? 2.021 -25.036 20.252 1.00 39.78 93 GLU A CA 1
ATOM 710 C C . GLU A 1 93 ? 2.011 -24.555 18.793 1.00 39.78 93 GLU A C 1
ATOM 712 O O . GLU A 1 93 ? 2.620 -25.154 17.907 1.00 39.78 93 GLU A O 1
ATOM 717 N N . ASP A 1 94 ? 1.305 -23.462 18.518 1.00 37.12 94 ASP A N 1
ATOM 718 C CA . ASP A 1 94 ? 1.413 -22.794 17.229 1.00 37.12 94 ASP A CA 1
ATOM 719 C C . ASP A 1 94 ? 2.652 -21.906 17.261 1.00 37.12 94 ASP A C 1
ATOM 721 O O . ASP A 1 94 ? 2.642 -20.820 17.841 1.00 37.12 94 ASP A O 1
ATOM 725 N N . GLY A 1 95 ? 3.723 -22.426 16.654 1.00 37.53 95 GLY A N 1
ATOM 726 C CA . GLY A 1 95 ? 5.047 -21.825 16.535 1.00 37.53 95 GLY A CA 1
ATOM 727 C C . GLY A 1 95 ? 5.024 -20.302 16.531 1.00 37.53 95 GLY A C 1
ATOM 728 O O . GLY A 1 95 ? 4.695 -19.659 15.530 1.00 37.53 95 GLY A O 1
ATOM 729 N N . GLU A 1 96 ? 5.415 -19.743 17.673 1.00 40.69 96 GLU A N 1
ATOM 730 C CA . GLU A 1 96 ? 5.730 -18.340 17.839 1.00 40.69 96 GLU A CA 1
ATOM 731 C C . GLU A 1 96 ? 6.958 -18.066 16.962 1.00 40.69 96 GLU A C 1
ATOM 733 O O . GLU A 1 96 ? 8.105 -18.250 17.364 1.00 40.69 96 GLU A O 1
ATOM 738 N N . VAL A 1 97 ? 6.719 -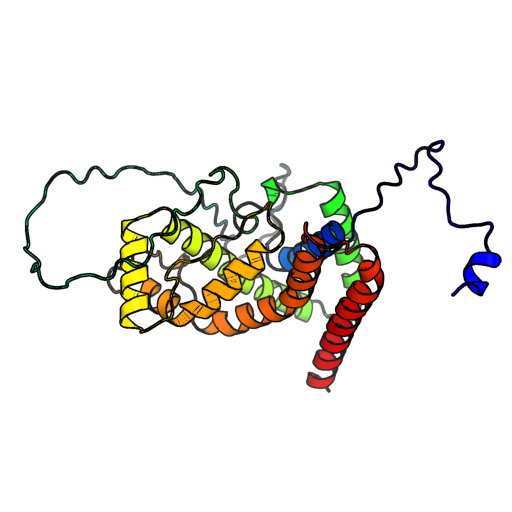17.731 15.691 1.00 38.75 97 VAL A N 1
ATOM 739 C CA . VAL A 1 97 ? 7.758 -17.192 14.818 1.00 38.75 97 VAL A CA 1
ATOM 740 C C . VAL A 1 97 ? 8.246 -15.934 15.511 1.00 38.75 97 VAL A C 1
ATOM 742 O O . VAL A 1 97 ? 7.519 -14.939 15.563 1.00 38.75 97 VAL A O 1
ATOM 745 N N . ALA A 1 98 ? 9.446 -16.021 16.089 1.00 39.41 98 ALA A N 1
ATOM 746 C CA . ALA A 1 98 ? 10.191 -14.879 16.579 1.00 39.41 98 ALA A CA 1
ATOM 747 C C . ALA A 1 98 ? 10.126 -13.812 15.485 1.00 39.41 98 ALA A C 1
ATOM 749 O O . ALA A 1 98 ? 10.629 -14.005 14.377 1.00 39.41 98 ALA A O 1
ATOM 750 N N . LEU A 1 99 ? 9.387 -12.739 15.757 1.00 47.81 99 LEU A N 1
ATOM 751 C CA . LEU A 1 99 ? 9.310 -11.605 14.856 1.00 47.81 99 LEU A CA 1
ATOM 752 C C . LEU A 1 99 ? 10.697 -10.978 14.899 1.00 47.81 99 LEU A C 1
ATOM 754 O O . LEU A 1 99 ? 11.015 -10.333 15.887 1.00 47.81 99 LEU A O 1
ATOM 758 N N . GLU A 1 100 ? 11.511 -11.231 13.876 1.00 40.97 100 GLU A N 1
ATOM 759 C CA . GLU A 1 100 ? 12.881 -10.729 13.780 1.00 40.97 100 GLU A CA 1
ATOM 760 C C . GLU A 1 100 ? 12.922 -9.229 14.138 1.00 40.97 100 GLU A C 1
ATOM 762 O O . GLU A 1 100 ? 12.185 -8.408 13.570 1.00 40.97 100 GLU A O 1
ATOM 767 N N . ASP A 1 101 ? 13.747 -8.900 15.137 1.00 46.16 101 ASP A N 1
ATOM 768 C CA . ASP A 1 101 ? 13.974 -7.560 15.690 1.00 46.16 101 ASP A CA 1
ATOM 769 C C . ASP A 1 101 ? 14.850 -6.723 14.742 1.00 46.16 101 ASP A C 1
ATOM 771 O O . ASP A 1 101 ? 15.927 -6.250 15.097 1.00 46.16 101 ASP A O 1
ATOM 775 N N . GLU A 1 102 ? 14.422 -6.579 13.488 1.00 48.25 102 GLU A N 1
ATOM 776 C CA . GLU A 1 102 ? 15.107 -5.707 12.538 1.00 48.25 102 GLU A CA 1
ATOM 777 C C . GLU A 1 102 ? 14.737 -4.238 12.797 1.00 48.25 102 GLU A C 1
ATOM 779 O O . GLU A 1 102 ? 13.642 -3.784 12.439 1.00 48.25 102 GLU A O 1
ATOM 784 N N . ASP A 1 103 ? 15.677 -3.558 13.459 1.00 46.97 103 ASP A N 1
ATOM 785 C CA . ASP A 1 103 ? 15.907 -2.117 13.608 1.00 46.97 103 ASP A CA 1
ATOM 786 C C . ASP A 1 103 ? 14.658 -1.214 13.678 1.00 46.97 103 ASP A C 1
ATOM 788 O O . ASP A 1 103 ? 14.106 -0.733 12.683 1.00 46.97 103 ASP A O 1
ATOM 792 N N . ASP A 1 104 ? 14.286 -0.874 14.915 1.00 49.00 104 ASP A N 1
ATOM 793 C CA . ASP A 1 104 ? 13.198 0.036 15.305 1.00 49.00 104 ASP A CA 1
ATOM 794 C C . ASP A 1 104 ? 13.458 1.534 14.990 1.00 49.00 104 ASP A C 1
ATOM 796 O O . ASP A 1 104 ? 12.884 2.421 15.622 1.00 49.00 104 ASP A O 1
ATOM 800 N N . PHE A 1 105 ? 14.293 1.846 13.992 1.00 42.56 105 PHE A N 1
ATOM 801 C CA . PHE A 1 105 ? 14.500 3.219 13.498 1.00 42.56 105 PHE A CA 1
ATOM 802 C C . PHE A 1 105 ? 13.797 3.494 12.155 1.00 42.56 105 PHE A C 1
ATOM 804 O O . PHE A 1 105 ? 13.601 4.647 11.768 1.00 42.56 105 PHE A O 1
ATOM 811 N N . GLU A 1 106 ? 13.354 2.453 11.445 1.00 49.84 106 GLU A N 1
ATOM 812 C CA . GLU A 1 106 ? 12.685 2.587 10.149 1.00 49.84 106 GLU A CA 1
ATOM 813 C C . GLU A 1 106 ? 11.167 2.739 10.314 1.00 49.84 106 GLU A C 1
ATOM 815 O O . GLU A 1 106 ? 10.377 1.817 10.083 1.00 49.84 106 GLU A O 1
ATOM 820 N N . ILE A 1 107 ? 10.745 3.932 10.736 1.00 52.62 107 ILE A N 1
ATOM 821 C CA . ILE A 1 107 ? 9.331 4.307 10.747 1.00 52.62 107 ILE A CA 1
ATOM 822 C C . ILE A 1 107 ? 8.832 4.401 9.297 1.00 52.62 107 ILE A C 1
ATOM 824 O O . ILE A 1 107 ? 9.368 5.144 8.480 1.00 52.62 107 ILE A O 1
ATOM 828 N N . LEU A 1 108 ? 7.784 3.624 9.019 1.00 56.62 108 LEU A N 1
ATOM 829 C CA . LEU A 1 108 ? 6.883 3.652 7.862 1.00 56.62 108 LEU A CA 1
ATOM 830 C C . LEU A 1 108 ? 6.947 4.912 6.988 1.00 56.62 108 LEU A C 1
ATOM 832 O O . LEU A 1 108 ? 6.639 5.995 7.479 1.00 56.62 108 LEU A O 1
ATOM 836 N N . THR A 1 109 ? 7.152 4.766 5.672 1.00 56.91 109 THR A N 1
ATOM 837 C CA . THR A 1 109 ? 7.022 5.873 4.698 1.00 56.91 109 THR A CA 1
ATOM 838 C C . THR A 1 109 ? 5.656 6.562 4.796 1.00 56.91 109 THR A C 1
ATOM 840 O O . THR A 1 109 ? 5.566 7.775 4.641 1.00 56.91 109 THR A O 1
ATOM 843 N N . ALA A 1 110 ? 4.588 5.819 5.117 1.00 53.88 110 ALA A N 1
ATOM 844 C CA . ALA A 1 110 ? 3.255 6.384 5.346 1.00 53.88 110 ALA A CA 1
ATOM 845 C C . ALA A 1 110 ? 3.191 7.373 6.529 1.00 53.88 110 ALA A C 1
ATOM 847 O O . ALA A 1 110 ? 2.384 8.309 6.518 1.00 53.88 110 ALA A O 1
ATOM 848 N N . LEU A 1 111 ? 4.016 7.150 7.556 1.00 54.88 111 LEU A N 1
ATOM 849 C CA . LEU A 1 111 ? 4.088 7.968 8.769 1.00 54.88 111 LEU A CA 1
ATOM 850 C C . LEU A 1 111 ? 5.207 9.014 8.692 1.00 54.88 111 LEU A C 1
ATOM 852 O O . LEU A 1 111 ? 5.042 10.102 9.234 1.00 54.88 111 LEU A O 1
ATOM 856 N N . ASN A 1 112 ? 6.312 8.715 8.006 1.00 56.69 112 ASN A N 1
ATOM 857 C CA . ASN A 1 112 ? 7.446 9.616 7.854 1.00 56.69 112 ASN A CA 1
ATOM 858 C C . ASN A 1 112 ? 8.153 9.432 6.491 1.00 56.69 112 ASN A C 1
ATOM 860 O O . ASN A 1 112 ? 9.198 8.782 6.399 1.00 56.69 112 ASN A O 1
ATOM 864 N N . PRO A 1 113 ? 7.601 10.010 5.408 1.00 58.66 113 PRO A N 1
ATOM 865 C CA . PRO A 1 113 ? 8.153 9.859 4.061 1.00 58.66 113 PRO A CA 1
ATOM 866 C C . PRO A 1 113 ? 9.531 10.519 3.883 1.00 58.66 113 PRO A C 1
ATOM 868 O O . PRO A 1 113 ? 10.250 10.184 2.944 1.00 58.66 113 PRO A O 1
ATOM 871 N N . GLU A 1 114 ? 9.931 11.425 4.781 1.00 58.59 114 GLU A N 1
ATOM 872 C CA . GLU A 1 114 ? 11.206 12.150 4.699 1.00 58.59 114 GLU A CA 1
ATOM 873 C C . GLU A 1 114 ? 12.422 11.259 4.993 1.00 58.59 114 GLU A C 1
ATOM 875 O O . GLU A 1 114 ? 13.499 11.505 4.455 1.00 58.59 114 GLU A O 1
ATOM 880 N N . LEU A 1 115 ? 12.253 10.179 5.767 1.00 55.56 115 LEU A N 1
ATOM 881 C CA . LEU A 1 115 ? 13.341 9.251 6.111 1.00 55.56 115 LEU A CA 1
ATOM 882 C C . LEU A 1 115 ? 13.911 8.497 4.897 1.00 55.56 115 LEU A C 1
ATOM 884 O O . LEU A 1 115 ? 15.046 8.031 4.945 1.00 55.56 115 LEU A O 1
ATOM 888 N N . THR A 1 116 ? 13.150 8.384 3.802 1.00 59.06 116 THR A N 1
ATOM 889 C CA . THR A 1 116 ? 13.581 7.709 2.559 1.00 59.06 116 THR A CA 1
ATOM 890 C C . THR A 1 116 ? 13.572 8.619 1.335 1.00 59.06 116 THR A C 1
ATOM 892 O O . THR A 1 116 ? 13.680 8.141 0.196 1.00 59.06 116 THR A O 1
ATOM 895 N N . ALA A 1 117 ? 13.451 9.928 1.561 1.00 64.50 117 ALA A N 1
ATOM 896 C CA . ALA A 1 117 ? 13.462 10.926 0.510 1.00 64.50 117 ALA A CA 1
ATOM 897 C C . ALA A 1 117 ? 14.871 11.038 -0.084 1.00 64.50 117 ALA A C 1
ATOM 899 O O . ALA A 1 117 ? 15.823 11.484 0.561 1.00 64.50 117 ALA A O 1
ATOM 900 N N . VAL A 1 118 ? 15.006 10.645 -1.347 1.00 74.50 118 VAL A N 1
ATOM 901 C CA . VAL A 1 118 ? 16.193 10.933 -2.149 1.00 74.50 118 VAL A CA 1
ATOM 902 C C . VAL A 1 118 ? 15.818 12.104 -3.039 1.00 74.50 118 VAL A C 1
ATOM 904 O O . VAL A 1 118 ? 15.011 11.952 -3.948 1.00 74.50 118 VAL A O 1
ATOM 907 N N . ALA A 1 119 ? 16.406 13.276 -2.790 1.00 78.44 119 ALA A N 1
ATOM 908 C CA . ALA A 1 119 ? 16.010 14.518 -3.462 1.00 78.44 119 ALA A CA 1
ATOM 909 C C . ALA A 1 119 ? 16.016 14.422 -5.002 1.00 78.44 119 ALA A C 1
ATOM 911 O O . ALA A 1 119 ? 15.183 15.042 -5.655 1.00 78.44 119 ALA A O 1
ATOM 912 N N . ALA A 1 120 ? 16.934 13.634 -5.573 1.00 78.94 120 ALA A N 1
ATOM 913 C CA . ALA A 1 120 ? 16.978 13.368 -7.010 1.00 78.94 120 ALA A CA 1
ATOM 914 C C . ALA A 1 120 ? 15.783 12.519 -7.479 1.00 78.94 120 ALA A C 1
ATOM 916 O O . ALA A 1 120 ? 15.111 12.892 -8.433 1.00 78.94 120 ALA A O 1
ATOM 917 N N . ASP A 1 121 ? 15.480 11.424 -6.776 1.00 82.06 121 ASP A N 1
ATOM 918 C CA . ASP A 1 121 ? 14.326 10.565 -7.068 1.00 82.06 121 ASP A CA 1
ATOM 919 C C . ASP A 1 121 ? 13.014 11.352 -6.952 1.00 82.06 121 ASP A C 1
ATOM 921 O O . ASP A 1 121 ? 12.126 11.225 -7.791 1.00 82.06 121 ASP A O 1
ATOM 925 N N . ASP A 1 122 ? 12.903 12.205 -5.933 1.00 81.56 122 ASP A N 1
ATOM 926 C CA . ASP A 1 122 ? 11.732 13.051 -5.727 1.00 81.56 122 ASP A CA 1
ATOM 927 C C . ASP A 1 122 ? 11.547 14.096 -6.823 1.00 81.56 122 ASP A C 1
ATOM 929 O O . ASP A 1 122 ? 10.404 14.364 -7.196 1.00 81.56 122 ASP A O 1
ATOM 933 N N . ALA A 1 123 ? 12.640 14.677 -7.323 1.00 82.88 123 ALA A N 1
ATOM 934 C CA . ALA A 1 123 ? 12.607 15.614 -8.438 1.00 82.88 123 ALA A CA 1
ATOM 935 C C . ALA A 1 123 ? 12.162 14.924 -9.736 1.00 82.88 123 ALA A C 1
ATOM 937 O O . ALA A 1 123 ? 11.341 15.479 -10.463 1.00 82.88 123 ALA A O 1
ATOM 938 N N . ASP A 1 124 ? 12.636 13.701 -9.989 1.00 82.00 124 ASP A N 1
ATOM 939 C CA . ASP A 1 124 ? 12.219 12.920 -11.157 1.00 82.00 124 ASP A CA 1
ATOM 940 C C . ASP A 1 124 ? 10.730 12.554 -11.084 1.00 82.00 124 ASP A C 1
ATOM 942 O O . ASP A 1 124 ? 9.989 12.754 -12.045 1.00 82.00 124 ASP A O 1
ATOM 946 N N . ILE A 1 125 ? 10.270 12.069 -9.924 1.00 83.25 125 ILE A N 1
ATOM 947 C CA . ILE A 1 125 ? 8.850 11.767 -9.689 1.00 83.25 125 ILE A CA 1
ATOM 948 C C . ILE A 1 125 ? 8.004 13.032 -9.870 1.00 83.25 125 ILE A C 1
ATOM 950 O O . ILE A 1 125 ? 6.928 12.986 -10.463 1.00 83.25 125 ILE A O 1
ATOM 954 N N . GLU A 1 126 ? 8.477 14.168 -9.360 1.00 84.06 126 GLU A N 1
ATOM 955 C CA . GLU A 1 126 ? 7.777 15.441 -9.484 1.00 84.06 126 GLU A CA 1
ATOM 956 C C . GLU A 1 126 ? 7.619 15.881 -10.939 1.00 84.06 126 GLU A C 1
ATOM 958 O O . GLU A 1 126 ? 6.531 16.308 -11.318 1.00 84.06 126 GLU A O 1
ATOM 963 N N . ALA A 1 127 ? 8.676 15.755 -11.744 1.00 84.06 127 ALA A N 1
ATOM 964 C CA . ALA A 1 127 ? 8.643 16.102 -13.159 1.00 84.06 127 ALA A CA 1
ATOM 965 C C . ALA A 1 127 ? 7.595 15.268 -13.916 1.00 84.06 127 ALA A C 1
ATOM 967 O O . ALA A 1 127 ? 6.753 15.828 -14.614 1.00 84.06 127 ALA A O 1
ATOM 968 N N . VAL A 1 128 ? 7.566 13.949 -13.688 1.00 81.56 128 VAL A N 1
ATOM 969 C CA . VAL A 1 128 ? 6.584 13.044 -14.318 1.00 81.56 128 VAL A CA 1
ATOM 970 C C . VAL A 1 128 ? 5.147 13.398 -13.919 1.00 81.56 128 VAL A C 1
ATOM 972 O O . VAL A 1 128 ? 4.258 13.454 -14.766 1.00 81.56 128 VAL A O 1
ATOM 975 N N . LEU A 1 129 ? 4.905 13.684 -12.635 1.00 79.69 129 LEU A N 1
ATOM 976 C CA . LEU A 1 129 ? 3.571 14.053 -12.145 1.00 79.69 129 LEU A CA 1
ATOM 977 C C . LEU A 1 129 ? 3.113 15.444 -12.622 1.00 79.69 129 LEU A C 1
ATOM 979 O O . LEU A 1 129 ? 1.914 15.726 -12.612 1.00 79.69 129 LEU A O 1
ATOM 983 N N . GLN A 1 130 ? 4.038 16.339 -12.983 1.00 75.81 130 GLN A N 1
ATOM 984 C CA . GLN A 1 130 ? 3.714 17.656 -13.541 1.00 75.81 130 GLN A CA 1
ATOM 985 C C . GLN A 1 130 ? 3.347 17.577 -15.023 1.00 75.81 130 GLN A C 1
ATOM 987 O O . GLN A 1 130 ? 2.387 18.236 -15.421 1.00 75.81 130 GLN A O 1
ATOM 992 N N . ASP A 1 131 ? 4.034 16.740 -15.803 1.00 66.50 131 ASP A N 1
ATOM 993 C CA . ASP A 1 131 ? 3.736 16.551 -17.228 1.00 66.50 131 ASP A CA 1
ATOM 994 C C . ASP A 1 131 ? 2.312 16.009 -17.454 1.00 66.50 131 ASP A C 1
ATOM 996 O O . ASP A 1 131 ? 1.623 16.449 -18.372 1.00 66.50 131 ASP A O 1
ATOM 1000 N N . GLN A 1 132 ? 1.806 15.155 -16.555 1.00 61.75 132 GLN A N 1
ATOM 1001 C CA . GLN A 1 132 ? 0.437 14.620 -16.631 1.00 61.75 132 GLN A CA 1
ATOM 1002 C C . GLN A 1 132 ? -0.675 15.617 -16.250 1.00 61.75 132 GLN A C 1
ATOM 1004 O O . GLN A 1 132 ? -1.846 15.355 -16.510 1.00 61.75 132 GLN A O 1
ATOM 1009 N N . LYS A 1 133 ? -0.361 16.776 -15.651 1.00 57.88 133 LYS A N 1
ATOM 1010 C CA . LYS A 1 133 ? -1.384 17.780 -15.282 1.00 57.88 133 LYS A CA 1
ATOM 1011 C C . LYS A 1 133 ? -1.915 18.589 -16.467 1.00 57.88 133 LYS A C 1
ATOM 1013 O O . LYS A 1 133 ? -2.843 19.375 -16.278 1.00 57.88 133 LYS A O 1
ATOM 1018 N N . ASN A 1 134 ? -1.329 18.438 -17.653 1.00 52.09 134 ASN A N 1
ATOM 1019 C CA . ASN A 1 134 ? -1.643 19.273 -18.811 1.00 52.09 134 ASN A CA 1
ATOM 1020 C C . ASN A 1 134 ? -2.805 18.772 -19.682 1.00 52.09 134 ASN A C 1
ATOM 1022 O O . ASN A 1 134 ? -3.174 19.479 -20.620 1.00 52.09 134 ASN A O 1
ATOM 1026 N N . GLU A 1 135 ? -3.427 17.631 -19.374 1.00 57.12 135 GLU A N 1
ATOM 1027 C CA . GLU A 1 135 ? -4.472 17.055 -20.228 1.00 57.12 135 GLU A CA 1
ATOM 1028 C C . GLU A 1 135 ? -5.833 16.921 -19.499 1.00 57.12 135 GLU A C 1
ATOM 1030 O O . GLU A 1 135 ? -5.988 16.287 -18.458 1.00 57.12 135 GLU A O 1
ATOM 1035 N N . GLU A 1 136 ? -6.828 17.613 -20.066 1.00 58.53 136 GLU A N 1
ATOM 1036 C CA . GLU A 1 136 ? -8.273 17.315 -20.066 1.00 58.53 136 GLU A CA 1
ATOM 1037 C C . GLU A 1 136 ? -9.117 17.380 -18.773 1.00 58.53 136 GLU A C 1
ATOM 1039 O O . GLU A 1 136 ? -10.346 17.401 -18.872 1.00 58.53 136 GLU A O 1
ATOM 1044 N N . GLN A 1 137 ? -8.552 17.523 -17.569 1.00 66.12 137 GLN A N 1
ATOM 1045 C CA . GLN A 1 137 ? -9.373 17.620 -16.345 1.00 66.12 137 GLN A CA 1
ATOM 1046 C C . GLN A 1 137 ? -9.779 19.056 -15.973 1.00 66.12 137 GLN A C 1
ATOM 1048 O O . GLN A 1 137 ? -8.960 19.963 -15.823 1.00 66.12 137 GLN A O 1
ATOM 1053 N N . THR A 1 138 ? -11.075 19.269 -15.722 1.00 78.69 138 THR A N 1
ATOM 1054 C CA . THR A 1 138 ? -11.573 20.549 -15.195 1.00 78.69 138 THR A CA 1
ATOM 1055 C C . THR A 1 138 ? -11.062 20.799 -13.771 1.00 78.69 138 THR A C 1
ATOM 1057 O O . THR A 1 138 ? -10.890 19.874 -12.975 1.00 78.69 138 THR A O 1
ATOM 1060 N N . THR A 1 139 ? -10.919 22.071 -13.376 1.00 81.62 139 THR A N 1
ATOM 1061 C CA . THR A 1 139 ? -10.515 22.457 -12.006 1.00 81.62 139 THR A CA 1
ATOM 1062 C C . THR A 1 139 ? -11.392 21.812 -10.926 1.00 81.62 139 THR A C 1
ATOM 1064 O O . THR A 1 139 ? -10.918 21.519 -9.829 1.00 81.62 139 THR A O 1
ATOM 1067 N N . ARG A 1 140 ? -12.675 21.570 -11.228 1.00 83.62 140 ARG A N 1
ATOM 1068 C CA . ARG A 1 140 ? -13.606 20.877 -10.332 1.00 83.62 140 ARG A CA 1
ATOM 1069 C C . ARG A 1 140 ? -13.241 19.400 -10.160 1.00 83.62 140 ARG A C 1
ATOM 1071 O O . ARG A 1 140 ? -13.135 18.958 -9.021 1.00 83.62 140 ARG A O 1
ATOM 1078 N N . GLN A 1 141 ? -13.031 18.669 -11.256 1.00 82.75 141 GLN A N 1
ATOM 1079 C CA . GLN A 1 141 ? -12.650 17.250 -11.220 1.00 82.75 141 GLN A CA 1
ATOM 1080 C C . GLN A 1 141 ? -11.328 17.048 -10.476 1.00 82.75 141 GLN A C 1
ATOM 1082 O O . GLN A 1 141 ? -11.231 16.175 -9.619 1.00 82.75 141 GLN A O 1
ATOM 1087 N N . HIS A 1 142 ? -10.345 17.917 -10.719 1.00 82.00 142 HIS A N 1
ATOM 1088 C CA . HIS A 1 142 ? -9.064 17.861 -10.020 1.00 82.00 142 HIS A CA 1
ATOM 1089 C C . HIS A 1 142 ? -9.218 18.065 -8.501 1.00 82.00 142 HIS A C 1
ATOM 1091 O O . HIS A 1 142 ? -8.629 17.329 -7.711 1.00 82.00 142 HIS A O 1
ATOM 1097 N N . LYS A 1 143 ? -10.049 19.024 -8.059 1.00 84.44 143 LYS A N 1
ATOM 1098 C CA . LYS A 1 143 ? -10.341 19.221 -6.625 1.00 84.44 143 LYS A CA 1
ATOM 1099 C C . LYS A 1 143 ? -11.034 18.007 -6.002 1.00 84.44 143 LYS A C 1
ATOM 1101 O O . LYS A 1 143 ? -10.689 17.611 -4.893 1.00 84.44 143 LYS A O 1
ATOM 1106 N N . GLU A 1 144 ? -11.993 17.414 -6.705 1.00 86.75 144 GLU A N 1
ATOM 1107 C CA . GLU A 1 144 ? -12.704 16.218 -6.243 1.00 86.75 144 GLU A CA 1
ATOM 1108 C C . GLU A 1 144 ? -11.765 15.011 -6.106 1.00 86.75 144 GLU A C 1
ATOM 1110 O O . GLU A 1 144 ? -11.764 14.341 -5.072 1.00 86.75 144 GLU A O 1
ATOM 1115 N N . LEU A 1 145 ? -10.900 14.787 -7.099 1.00 85.00 145 LEU A N 1
ATOM 1116 C CA . LEU A 1 145 ? -9.859 13.761 -7.052 1.00 85.00 145 LEU A CA 1
ATOM 1117 C C . LEU A 1 145 ? -8.922 13.972 -5.857 1.00 85.00 145 LEU A C 1
ATOM 1119 O O . LEU A 1 145 ? -8.671 13.040 -5.098 1.00 85.00 145 LEU A O 1
ATOM 1123 N N . GLN A 1 146 ? -8.457 15.205 -5.637 1.00 85.25 146 GLN A N 1
ATOM 1124 C CA . GLN A 1 146 ? -7.607 15.532 -4.493 1.00 85.25 146 GLN A CA 1
ATOM 1125 C C . GLN A 1 146 ? -8.288 15.263 -3.148 1.00 85.25 146 GLN A C 1
ATOM 1127 O O . GLN A 1 146 ? -7.628 14.789 -2.224 1.00 85.25 146 GLN A O 1
ATOM 1132 N N . MET A 1 147 ? -9.587 15.547 -3.013 1.00 87.12 147 MET A N 1
ATOM 1133 C CA . MET A 1 147 ? -10.325 15.234 -1.785 1.00 87.12 147 MET A CA 1
ATOM 1134 C C . MET A 1 147 ? -10.401 13.724 -1.548 1.00 87.12 147 MET A C 1
ATOM 1136 O O . MET A 1 147 ? -10.041 13.276 -0.461 1.00 87.12 147 MET A O 1
ATOM 1140 N N . ARG A 1 148 ? -10.769 12.934 -2.566 1.00 87.69 148 ARG A N 1
ATOM 1141 C CA . ARG A 1 148 ? -10.802 11.464 -2.458 1.00 87.69 148 ARG A CA 1
ATOM 1142 C C . ARG A 1 148 ? -9.428 10.886 -2.118 1.00 87.69 148 ARG A C 1
ATOM 1144 O O . ARG A 1 148 ? -9.314 10.062 -1.214 1.00 87.69 148 ARG A O 1
ATOM 1151 N N . ASN A 1 149 ? -8.372 11.379 -2.764 1.00 88.44 149 ASN A N 1
ATOM 1152 C CA . ASN A 1 149 ? -7.003 10.953 -2.478 1.00 88.44 149 ASN A CA 1
ATOM 1153 C C . ASN A 1 149 ? -6.586 11.269 -1.037 1.00 88.44 149 ASN A C 1
ATOM 1155 O O . ASN A 1 149 ? -5.927 10.446 -0.405 1.00 88.44 149 ASN A O 1
ATOM 1159 N N . LYS A 1 150 ? -6.981 12.430 -0.494 1.00 87.56 150 LYS A N 1
ATOM 1160 C CA . LYS A 1 150 ? -6.738 12.780 0.915 1.00 87.56 150 LYS A CA 1
ATOM 1161 C C . LYS A 1 150 ? -7.473 11.832 1.861 1.00 87.56 150 LYS A C 1
ATOM 1163 O O . LYS A 1 150 ? -6.866 11.348 2.813 1.00 87.56 150 LYS A O 1
ATOM 1168 N N . GLU A 1 151 ? -8.753 11.557 1.610 1.00 88.38 151 GLU A N 1
ATOM 1169 C CA . GLU A 1 151 ? -9.543 10.631 2.431 1.00 88.38 151 GLU A CA 1
ATOM 1170 C C . GLU A 1 151 ? -8.936 9.226 2.436 1.00 88.38 151 GLU A C 1
ATOM 1172 O O . GLU A 1 151 ? -8.731 8.640 3.502 1.00 88.38 151 GLU A O 1
ATOM 1177 N N . PHE A 1 152 ? -8.563 8.719 1.263 1.00 90.44 152 PHE A N 1
ATOM 1178 C CA . PHE A 1 152 ? -7.921 7.418 1.144 1.00 90.44 152 PHE A CA 1
ATOM 1179 C C . PHE A 1 152 ? -6.522 7.398 1.779 1.00 90.44 152 PHE A C 1
ATOM 1181 O O . PHE A 1 152 ? -6.172 6.477 2.518 1.00 90.44 152 PHE A O 1
ATOM 1188 N N . GLY A 1 153 ? -5.748 8.471 1.612 1.00 88.44 153 GLY A N 1
ATOM 1189 C CA . GLY A 1 153 ? -4.468 8.662 2.289 1.00 88.44 153 GLY A CA 1
ATOM 1190 C C . GLY A 1 153 ? -4.563 8.646 3.817 1.00 88.44 153 GLY A C 1
ATOM 1191 O O . GLY A 1 153 ? -3.623 8.224 4.495 1.00 88.44 153 GLY A O 1
ATOM 1192 N N . LEU A 1 154 ? -5.690 9.076 4.393 1.00 89.06 154 LEU A N 1
ATOM 1193 C CA . LEU A 1 154 ? -5.949 8.920 5.826 1.00 89.06 154 LEU A CA 1
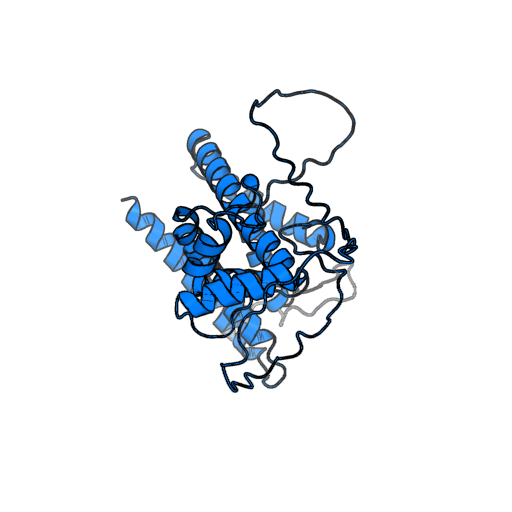ATOM 1194 C C . LEU A 1 154 ? -6.182 7.450 6.195 1.00 89.06 154 LEU A C 1
ATOM 1196 O O . LEU A 1 154 ? -5.671 7.009 7.222 1.00 89.06 154 LEU A O 1
ATOM 1200 N N . ALA A 1 155 ? -6.903 6.681 5.375 1.00 91.25 155 ALA A N 1
ATOM 1201 C CA . ALA A 1 155 ? -7.101 5.249 5.607 1.00 91.25 155 ALA A CA 1
ATOM 1202 C C . ALA A 1 155 ? -5.766 4.480 5.603 1.00 91.25 155 ALA A C 1
ATOM 1204 O O . ALA A 1 155 ? -5.506 3.702 6.524 1.00 91.25 155 ALA A O 1
ATOM 1205 N N . LEU A 1 156 ? -4.870 4.775 4.653 1.00 90.38 156 LEU A N 1
ATOM 1206 C CA . LEU A 1 156 ? -3.527 4.177 4.605 1.00 90.38 156 LEU A CA 1
ATOM 1207 C C . LEU A 1 156 ? -2.725 4.456 5.882 1.00 90.38 156 LEU A C 1
ATOM 1209 O O . LEU A 1 156 ? -2.154 3.540 6.474 1.00 90.38 156 LEU A O 1
ATOM 1213 N N . ARG A 1 157 ? -2.745 5.702 6.373 1.00 88.69 157 ARG A N 1
ATOM 1214 C CA . ARG A 1 157 ? -2.073 6.068 7.632 1.00 88.69 157 ARG A CA 1
ATOM 1215 C C . ARG A 1 157 ? -2.661 5.366 8.849 1.00 88.69 157 ARG A C 1
ATOM 1217 O O . ARG A 1 157 ? -1.918 4.985 9.748 1.00 88.69 157 ARG A O 1
ATOM 1224 N N . LYS A 1 158 ? -3.982 5.186 8.896 1.00 90.81 158 LYS A N 1
ATOM 1225 C CA . LYS A 1 158 ? -4.647 4.453 9.983 1.00 90.81 158 LYS A CA 1
ATOM 1226 C C . LYS A 1 158 ? -4.252 2.979 9.992 1.00 90.81 158 LYS A C 1
ATOM 1228 O O . LYS A 1 158 ? -4.001 2.440 11.065 1.00 90.81 158 LYS A O 1
ATOM 1233 N N . LEU A 1 159 ? -4.153 2.349 8.819 1.00 92.44 159 LEU A N 1
ATOM 1234 C CA . LEU A 1 159 ? -3.665 0.973 8.685 1.00 92.44 159 LEU A CA 1
ATOM 1235 C C . LEU A 1 159 ? -2.212 0.841 9.145 1.00 92.44 159 LEU A C 1
ATOM 1237 O O . LEU A 1 159 ? -1.917 -0.007 9.985 1.00 92.44 159 LEU A O 1
ATOM 1241 N N . ALA A 1 160 ? -1.341 1.729 8.665 1.00 89.88 160 ALA A N 1
ATOM 1242 C CA . ALA A 1 160 ? 0.057 1.817 9.077 1.00 89.88 160 ALA A CA 1
ATOM 1243 C C . ALA A 1 160 ? 0.197 1.968 10.602 1.00 89.88 160 ALA A C 1
ATOM 1245 O O . ALA A 1 160 ? 0.905 1.201 11.258 1.00 89.88 160 ALA A O 1
ATOM 1246 N N . TRP A 1 161 ? -0.549 2.908 11.185 1.00 90.44 161 TRP A N 1
ATOM 1247 C CA . TRP A 1 161 ? -0.584 3.129 12.628 1.00 90.44 161 TRP A CA 1
ATOM 1248 C C . TRP A 1 161 ? -1.072 1.898 13.397 1.00 90.44 161 TRP A C 1
ATOM 1250 O O . TRP A 1 161 ? -0.481 1.531 14.414 1.00 90.44 161 TRP A O 1
ATOM 1260 N N . LEU A 1 162 ? -2.134 1.241 12.923 1.00 91.88 162 LEU A N 1
ATOM 1261 C CA . LEU A 1 162 ? -2.696 0.066 13.582 1.00 91.88 162 LEU A CA 1
ATOM 1262 C C . LEU A 1 162 ? -1.717 -1.111 13.547 1.00 91.88 162 LEU A C 1
ATOM 1264 O O . LEU A 1 162 ? -1.552 -1.784 14.563 1.00 91.88 162 LEU A O 1
ATOM 1268 N N . ALA A 1 163 ? -1.042 -1.329 12.416 1.00 91.75 163 ALA A N 1
ATOM 1269 C CA . ALA A 1 163 ? -0.032 -2.370 12.273 1.00 91.75 163 ALA A CA 1
ATOM 1270 C C . ALA A 1 163 ? 1.113 -2.189 13.283 1.00 91.75 163 ALA A C 1
ATOM 1272 O O . ALA A 1 163 ? 1.453 -3.137 13.989 1.00 91.75 163 ALA A O 1
ATOM 1273 N N . ILE A 1 164 ? 1.637 -0.965 13.430 1.00 89.50 164 ILE A N 1
ATOM 1274 C CA . ILE A 1 164 ? 2.626 -0.621 14.469 1.00 89.50 164 ILE A CA 1
ATOM 1275 C C . ILE A 1 164 ? 2.052 -0.845 15.863 1.00 89.50 164 ILE A C 1
ATOM 1277 O O . ILE A 1 164 ? 2.657 -1.522 16.685 1.00 89.50 164 ILE A O 1
ATOM 1281 N N . THR A 1 165 ? 0.869 -0.304 16.134 1.00 89.44 165 THR A N 1
ATOM 1282 C CA . THR A 1 165 ? 0.275 -0.313 17.475 1.00 89.44 165 THR A CA 1
ATOM 1283 C C . THR A 1 165 ? 0.028 -1.732 17.983 1.00 89.44 165 THR A C 1
ATOM 1285 O O . THR A 1 165 ? 0.324 -2.046 19.135 1.00 89.44 165 THR A O 1
ATOM 1288 N N . VAL A 1 166 ? -0.508 -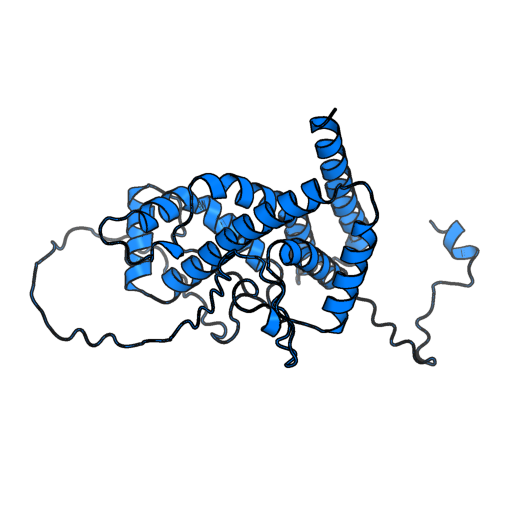2.604 17.127 1.00 91.38 166 VAL A N 1
ATOM 1289 C CA . VAL A 1 166 ? -0.737 -4.021 17.439 1.00 91.38 166 VAL A CA 1
ATOM 1290 C C . VAL A 1 166 ? 0.590 -4.781 17.507 1.00 91.38 166 VAL A C 1
ATOM 1292 O O . VAL A 1 166 ? 0.712 -5.711 18.302 1.00 91.38 166 VAL A O 1
ATOM 1295 N N . ARG A 1 167 ? 1.605 -4.389 16.724 1.00 88.31 167 ARG A N 1
ATOM 1296 C CA . ARG A 1 167 ? 2.945 -4.972 16.828 1.00 88.31 167 ARG A CA 1
ATOM 1297 C C . ARG A 1 167 ? 3.582 -4.625 18.165 1.00 88.31 167 ARG A C 1
ATOM 1299 O O . ARG A 1 167 ? 3.911 -5.548 18.878 1.00 88.31 167 ARG A O 1
ATOM 1306 N N . TYR A 1 168 ? 3.730 -3.367 18.555 1.00 86.94 168 TYR A N 1
ATOM 1307 C CA . TYR A 1 168 ? 4.551 -3.019 19.725 1.00 86.94 168 TYR A CA 1
ATOM 1308 C C . TYR A 1 168 ? 3.850 -3.149 21.080 1.00 86.94 168 TYR A C 1
ATOM 1310 O O . TYR A 1 168 ? 4.529 -3.215 22.094 1.00 86.94 168 TYR A O 1
ATOM 1318 N N . SER A 1 169 ? 2.517 -3.243 21.132 1.00 90.12 169 SER A N 1
ATOM 1319 C CA . SER A 1 169 ? 1.794 -3.439 22.396 1.00 90.12 169 SER A CA 1
ATOM 1320 C C . SER A 1 169 ? 1.331 -4.894 22.559 1.00 90.12 169 SER A C 1
ATOM 1322 O O . SER A 1 169 ? 0.372 -5.290 21.887 1.00 90.12 169 SER A O 1
ATOM 1324 N N . PRO A 1 170 ? 1.932 -5.688 23.470 1.00 92.19 170 PRO A N 1
ATOM 1325 C CA . PRO A 1 170 ? 1.539 -7.081 23.709 1.00 92.19 170 PRO A CA 1
ATOM 1326 C C . PRO A 1 170 ? 0.054 -7.227 24.062 1.00 92.19 170 PRO A C 1
ATOM 1328 O O . PRO A 1 170 ? -0.638 -8.082 23.512 1.00 92.19 170 PRO A O 1
ATOM 1331 N N . THR A 1 171 ? -0.473 -6.331 24.899 1.00 93.69 171 THR A N 1
ATOM 1332 C CA . THR A 1 171 ? -1.881 -6.329 25.324 1.00 93.69 171 THR A CA 1
ATOM 1333 C C . THR A 1 171 ? -2.835 -6.093 24.151 1.00 93.69 171 THR A C 1
ATOM 1335 O O . THR A 1 171 ? -3.821 -6.821 23.970 1.00 93.69 171 THR A O 1
ATOM 1338 N N . LYS A 1 172 ? -2.533 -5.106 23.292 1.00 93.56 172 LYS A N 1
ATOM 1339 C CA . LYS A 1 172 ? -3.332 -4.834 22.083 1.00 93.56 172 LYS A CA 1
ATOM 1340 C C . LYS A 1 172 ? -3.209 -5.985 21.083 1.00 93.56 172 LYS A C 1
ATOM 1342 O O . LYS A 1 172 ? -4.216 -6.369 20.487 1.00 93.56 172 LYS A O 1
ATOM 1347 N N . ARG A 1 173 ? -2.016 -6.579 20.956 1.00 94.69 173 ARG A N 1
ATOM 1348 C CA . ARG A 1 173 ? -1.747 -7.761 20.126 1.00 94.69 173 ARG A CA 1
ATOM 1349 C C . ARG A 1 173 ? -2.605 -8.950 20.533 1.00 94.69 173 ARG A C 1
ATOM 1351 O O . ARG A 1 173 ? -3.345 -9.470 19.702 1.00 94.69 173 ARG A O 1
ATOM 1358 N N . ALA A 1 174 ? -2.569 -9.328 21.808 1.00 94.81 174 ALA A N 1
ATOM 1359 C CA . ALA A 1 174 ? -3.337 -10.446 22.345 1.00 94.81 174 ALA A CA 1
ATOM 1360 C C . ALA A 1 174 ? -4.847 -10.238 22.151 1.00 94.81 174 ALA A C 1
ATOM 1362 O O . ALA A 1 174 ? -5.562 -11.145 21.716 1.00 94.81 174 ALA A O 1
ATOM 1363 N N . THR A 1 175 ? -5.327 -9.012 22.387 1.00 95.50 175 THR A N 1
ATOM 1364 C CA . THR A 1 175 ? -6.733 -8.650 22.163 1.00 95.50 175 THR A CA 1
ATOM 1365 C C . THR A 1 175 ? -7.118 -8.797 20.689 1.00 95.50 175 THR A C 1
ATOM 1367 O O . THR A 1 175 ? -8.128 -9.429 20.379 1.00 95.50 175 THR A O 1
ATOM 1370 N N . PHE A 1 176 ? -6.309 -8.269 19.765 1.00 96.50 176 PHE A N 1
ATOM 1371 C CA . PHE A 1 176 ? -6.547 -8.384 18.325 1.00 96.50 176 PHE A CA 1
ATOM 1372 C C . PHE A 1 176 ? -6.536 -9.845 17.848 1.00 96.50 176 PHE A C 1
ATOM 1374 O O . PHE A 1 176 ? -7.437 -10.267 17.122 1.00 96.50 176 PHE A O 1
ATOM 1381 N N . GLN A 1 177 ? -5.580 -10.650 18.312 1.00 96.44 177 GLN A N 1
ATOM 1382 C CA . GLN A 1 177 ? -5.521 -12.085 18.019 1.00 96.44 177 GLN A CA 1
ATOM 1383 C C . GLN A 1 177 ? -6.753 -12.827 18.557 1.00 96.44 177 GLN A C 1
ATOM 1385 O O . GLN A 1 177 ? -7.295 -13.703 17.886 1.00 96.44 177 GLN A O 1
ATOM 1390 N N . GLY A 1 178 ? -7.249 -12.457 19.741 1.00 96.38 178 GLY A N 1
ATOM 1391 C CA . GLY A 1 178 ? -8.505 -12.978 20.286 1.00 96.38 178 GLY A CA 1
ATOM 1392 C C . GLY A 1 178 ? -9.719 -12.640 19.412 1.00 96.38 178 GLY A C 1
ATOM 1393 O O . GLY A 1 178 ? -10.579 -13.493 19.189 1.00 96.38 178 GLY A O 1
ATOM 1394 N N . VAL A 1 179 ? -9.774 -11.423 18.855 1.00 96.50 179 VAL A N 1
ATOM 1395 C CA . VAL A 1 179 ? -10.800 -11.035 17.870 1.00 96.50 179 VAL A CA 1
ATOM 1396 C C . VAL A 1 179 ? -10.686 -11.885 16.600 1.00 96.50 179 VAL A C 1
ATOM 1398 O O . VAL A 1 179 ? -11.702 -12.396 16.131 1.00 96.50 179 VAL A O 1
ATOM 1401 N N . CYS A 1 180 ? -9.472 -12.087 16.075 1.00 97.44 180 CYS A N 1
ATOM 1402 C CA . CYS A 1 180 ? -9.231 -12.915 14.889 1.00 97.44 180 CYS A CA 1
ATOM 1403 C C . CYS A 1 180 ? -9.700 -14.363 15.092 1.00 97.44 180 CYS A C 1
ATOM 1405 O O . CYS A 1 180 ? -10.425 -14.893 14.248 1.00 97.44 180 CYS A O 1
ATOM 1407 N N . ARG A 1 181 ? -9.352 -14.973 16.235 1.00 97.69 181 ARG A N 1
ATOM 1408 C CA . ARG A 1 181 ? -9.788 -16.327 16.618 1.00 97.69 181 ARG A CA 1
ATOM 1409 C C . ARG A 1 181 ? -11.304 -16.435 16.715 1.00 97.69 181 ARG A C 1
ATOM 1411 O O . ARG A 1 181 ? -11.889 -17.347 16.143 1.00 97.69 181 ARG A O 1
ATOM 1418 N N . ARG A 1 182 ? -11.960 -15.474 17.374 1.00 96.81 182 ARG A N 1
ATOM 1419 C CA . ARG A 1 182 ? -13.426 -15.457 17.513 1.00 96.81 182 ARG A CA 1
ATOM 1420 C C . ARG A 1 182 ? -14.148 -15.359 16.167 1.00 96.81 182 ARG A C 1
ATOM 1422 O O . ARG A 1 182 ? -15.242 -15.894 16.028 1.00 96.81 182 ARG A O 1
ATOM 1429 N N . LEU A 1 183 ? -13.552 -14.673 15.193 1.00 96.75 183 LEU A N 1
ATOM 1430 C CA . LEU A 1 183 ? -14.082 -14.565 13.832 1.00 96.75 183 LEU A CA 1
ATOM 1431 C C . LEU A 1 183 ? -13.679 -15.738 12.921 1.00 96.75 183 LEU A C 1
ATOM 1433 O O . LEU A 1 183 ? -14.082 -15.755 11.762 1.00 96.75 183 LEU A O 1
ATOM 1437 N N . GLY A 1 184 ? -12.900 -16.707 13.416 1.00 95.88 184 GLY A N 1
ATOM 1438 C CA . GLY A 1 184 ? -12.464 -17.870 12.642 1.00 95.88 184 GLY A CA 1
ATOM 1439 C C . GLY A 1 184 ? -11.526 -17.527 11.480 1.00 95.88 184 GLY A C 1
ATOM 1440 O O . GLY A 1 184 ? -11.537 -18.215 10.460 1.00 95.88 184 GLY A O 1
ATOM 1441 N N . LEU A 1 185 ? -10.744 -16.446 11.594 1.00 95.50 185 LEU A N 1
ATOM 1442 C CA . LEU A 1 185 ? -9.813 -16.041 10.538 1.00 95.50 185 LEU A CA 1
ATOM 1443 C C . LEU A 1 185 ? -8.587 -16.960 10.493 1.00 95.50 185 LEU A C 1
ATOM 1445 O O . LEU A 1 185 ? -8.118 -17.444 11.524 1.00 95.50 185 LEU A O 1
ATOM 1449 N N . LYS A 1 186 ? -8.038 -17.173 9.293 1.00 93.69 186 LYS A N 1
ATOM 1450 C CA . LYS A 1 186 ? -6.836 -17.996 9.099 1.00 93.69 186 LYS A CA 1
ATOM 1451 C C . LYS A 1 186 ? -5.600 -17.320 9.688 1.00 93.69 186 LYS A C 1
ATOM 1453 O O . LYS A 1 186 ? -5.466 -16.096 9.633 1.00 93.69 186 LYS A O 1
ATOM 1458 N N . THR A 1 187 ? -4.696 -18.133 10.224 1.00 90.50 187 THR A N 1
ATOM 1459 C CA . THR A 1 187 ? -3.385 -17.682 10.691 1.00 90.50 187 THR A CA 1
ATOM 1460 C C . THR A 1 187 ? -2.519 -17.196 9.515 1.00 90.50 187 THR A C 1
ATOM 1462 O O . THR A 1 187 ? -2.761 -17.587 8.369 1.00 90.50 187 THR A O 1
ATOM 1465 N N . PRO A 1 188 ? -1.538 -16.306 9.759 1.00 93.44 188 PRO A N 1
ATOM 1466 C CA . PRO A 1 188 ? -1.206 -15.701 11.055 1.00 93.44 188 PRO A CA 1
ATOM 1467 C C . PRO A 1 188 ? -2.283 -14.715 11.544 1.00 93.44 188 PRO A C 1
ATOM 1469 O O . PRO A 1 188 ? -3.099 -14.249 10.754 1.00 93.44 188 PRO A O 1
ATOM 1472 N N . HIS A 1 189 ? -2.296 -14.347 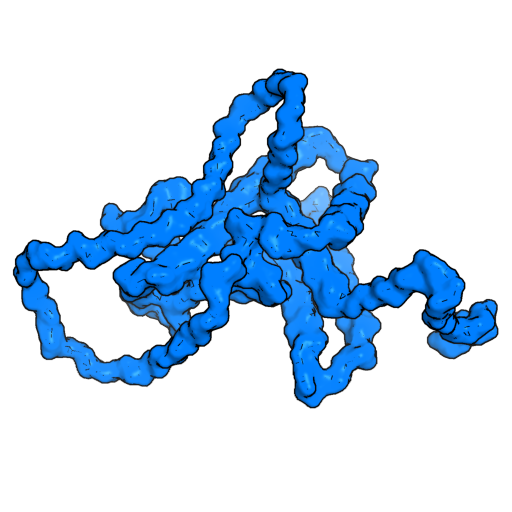12.828 1.00 94.50 189 HIS A N 1
ATOM 1473 C CA . HIS A 1 189 ? -3.185 -13.297 13.379 1.00 94.50 189 HIS A CA 1
ATOM 1474 C C . HIS A 1 189 ? -2.427 -11.998 13.689 1.00 94.50 189 HIS A C 1
ATOM 1476 O O . HIS A 1 189 ? -2.732 -11.286 14.643 1.00 94.50 189 HIS A O 1
ATOM 1482 N N . SER A 1 190 ? -1.405 -11.701 12.891 1.00 93.00 190 SER A N 1
ATOM 1483 C CA . SER A 1 190 ? -0.584 -10.495 12.985 1.00 93.00 190 SER A CA 1
ATOM 1484 C C . SER A 1 190 ? -0.795 -9.581 11.778 1.00 93.00 190 SER A C 1
ATOM 1486 O O . SER A 1 190 ? -0.951 -10.044 10.644 1.00 93.00 190 SER A O 1
ATOM 1488 N N . LEU A 1 191 ? -0.787 -8.272 12.020 1.00 92.38 191 LEU A N 1
ATOM 1489 C CA . LEU A 1 191 ? -0.670 -7.279 10.956 1.00 92.38 191 LEU A CA 1
ATOM 1490 C C . LEU A 1 191 ? 0.800 -7.143 10.549 1.00 92.38 191 LEU A C 1
ATOM 1492 O O . LEU A 1 191 ? 1.697 -7.296 11.377 1.00 92.38 191 LEU A O 1
ATOM 1496 N N . ILE A 1 192 ? 1.029 -6.858 9.271 1.00 91.25 192 ILE A N 1
ATOM 1497 C CA . ILE A 1 192 ? 2.357 -6.580 8.724 1.00 91.25 192 ILE A CA 1
ATOM 1498 C C . ILE A 1 192 ? 2.526 -5.066 8.720 1.00 91.25 192 ILE A C 1
ATOM 1500 O O . ILE A 1 192 ? 1.635 -4.359 8.254 1.00 91.25 192 ILE A O 1
ATOM 1504 N N . ARG A 1 193 ? 3.644 -4.571 9.255 1.00 86.56 193 ARG A N 1
ATOM 1505 C CA . ARG A 1 193 ? 4.024 -3.166 9.102 1.00 86.56 193 ARG A CA 1
ATOM 1506 C C . ARG A 1 193 ? 4.593 -2.957 7.701 1.00 86.56 193 ARG A C 1
ATOM 1508 O O . ARG A 1 193 ? 5.348 -3.789 7.208 1.00 86.56 193 ARG A O 1
ATOM 1515 N N . ASP A 1 194 ? 4.245 -1.844 7.087 1.00 82.44 194 ASP A N 1
ATOM 1516 C CA . ASP A 1 194 ? 5.002 -1.303 5.960 1.00 82.44 194 ASP A CA 1
ATOM 1517 C C . ASP A 1 194 ? 6.396 -0.822 6.464 1.00 82.44 194 ASP A C 1
ATOM 1519 O O . ASP A 1 194 ? 6.602 -0.541 7.651 1.00 82.44 194 ASP A O 1
ATOM 1523 N N . VAL A 1 195 ? 7.403 -0.847 5.600 1.00 75.00 195 VAL A N 1
ATOM 1524 C CA . VAL A 1 195 ? 8.817 -0.645 5.949 1.00 75.00 195 VAL A CA 1
ATOM 1525 C C . VAL A 1 195 ? 9.458 0.156 4.836 1.00 75.00 195 VAL A C 1
ATOM 1527 O O . VAL A 1 195 ? 9.516 -0.276 3.689 1.00 75.00 195 VAL A O 1
ATOM 1530 N N . ALA A 1 196 ? 9.985 1.322 5.184 1.00 65.56 196 ALA A N 1
ATOM 1531 C CA . ALA A 1 196 ? 10.367 2.316 4.196 1.00 65.56 196 ALA A CA 1
ATOM 1532 C C . ALA A 1 196 ? 11.471 1.840 3.227 1.00 65.56 196 ALA A C 1
ATOM 1534 O O . ALA A 1 196 ? 11.497 2.233 2.059 1.00 65.56 196 ALA A O 1
ATOM 1535 N N . THR A 1 197 ? 12.361 0.967 3.699 1.00 61.28 197 THR A N 1
ATOM 1536 C CA . THR A 1 197 ? 13.470 0.398 2.921 1.00 61.28 197 THR A CA 1
ATOM 1537 C C . THR A 1 197 ? 13.090 -0.857 2.132 1.00 61.28 197 THR A C 1
ATOM 1539 O O . THR A 1 197 ? 13.810 -1.233 1.205 1.00 61.28 197 THR A O 1
ATOM 1542 N N . ARG A 1 198 ? 11.951 -1.495 2.444 1.00 68.19 198 ARG A N 1
ATOM 1543 C CA . ARG A 1 198 ? 11.476 -2.712 1.772 1.00 68.19 198 ARG A CA 1
ATOM 1544 C C . ARG A 1 198 ? 10.385 -2.357 0.768 1.00 68.19 198 ARG A C 1
ATOM 1546 O O . ARG A 1 198 ? 9.242 -2.084 1.116 1.00 68.19 198 ARG A O 1
ATOM 1553 N N . TRP A 1 199 ? 10.756 -2.413 -0.498 1.00 69.75 199 TRP A N 1
ATOM 1554 C CA . TRP A 1 199 ? 9.944 -2.115 -1.679 1.00 69.75 199 TRP A CA 1
ATOM 1555 C C . TRP A 1 199 ? 8.586 -2.836 -1.831 1.00 69.75 199 TRP A C 1
ATOM 1557 O O . TRP A 1 199 ? 7.716 -2.326 -2.530 1.00 69.75 199 TRP A O 1
ATOM 1567 N N . ASP A 1 200 ? 8.367 -3.982 -1.187 1.00 77.75 200 ASP A N 1
ATOM 1568 C CA . ASP A 1 200 ? 7.124 -4.767 -1.227 1.00 77.75 200 ASP A CA 1
ATOM 1569 C C . ASP A 1 200 ? 6.263 -4.601 0.039 1.00 77.75 200 ASP A C 1
ATOM 1571 O O . ASP A 1 200 ? 5.123 -5.067 0.112 1.00 77.75 200 ASP A O 1
ATOM 1575 N N . SER A 1 201 ? 6.787 -3.916 1.053 1.00 82.44 201 SER A N 1
ATOM 1576 C CA . SER A 1 201 ? 6.191 -3.871 2.387 1.00 82.44 201 SER A CA 1
ATOM 1577 C C . SER A 1 201 ? 4.841 -3.153 2.436 1.00 82.44 201 SER A C 1
ATOM 1579 O O . SER A 1 201 ? 3.949 -3.615 3.151 1.00 82.44 201 SER A O 1
ATOM 1581 N N . THR A 1 202 ? 4.639 -2.098 1.637 1.00 85.44 202 THR A N 1
ATOM 1582 C CA . THR A 1 202 ? 3.340 -1.417 1.539 1.00 85.44 202 THR A CA 1
ATOM 1583 C C . THR A 1 202 ? 2.272 -2.377 1.029 1.00 85.44 202 THR A C 1
ATOM 1585 O O . THR A 1 202 ? 1.214 -2.509 1.642 1.00 85.44 202 THR A O 1
ATOM 1588 N N . VAL A 1 203 ? 2.557 -3.113 -0.049 1.00 89.44 203 VAL A N 1
ATOM 1589 C CA . VAL A 1 203 ? 1.617 -4.089 -0.617 1.00 89.44 203 VAL A CA 1
ATOM 1590 C C . VAL A 1 203 ? 1.353 -5.220 0.372 1.00 89.44 203 VAL A C 1
ATOM 1592 O O . VAL A 1 203 ? 0.194 -5.548 0.620 1.00 89.44 203 VAL A O 1
ATOM 1595 N N . ASN A 1 204 ? 2.395 -5.740 1.023 1.00 90.50 204 ASN A N 1
ATOM 1596 C CA . ASN A 1 204 ? 2.266 -6.788 2.036 1.00 90.50 204 ASN A CA 1
ATOM 1597 C C . ASN A 1 204 ? 1.399 -6.338 3.229 1.00 90.50 204 ASN A C 1
ATOM 1599 O O . ASN A 1 204 ? 0.525 -7.087 3.676 1.00 90.50 204 ASN A O 1
ATOM 1603 N N . MET A 1 205 ? 1.579 -5.105 3.725 1.00 93.12 205 MET A N 1
ATOM 1604 C CA . MET A 1 205 ? 0.734 -4.517 4.774 1.00 93.12 205 MET A CA 1
ATOM 1605 C C . MET A 1 205 ? -0.733 -4.466 4.342 1.00 93.12 205 MET A C 1
ATOM 1607 O O . MET A 1 205 ? -1.616 -4.858 5.113 1.00 93.12 205 MET A O 1
ATOM 1611 N N . LEU A 1 206 ? -1.011 -3.990 3.127 1.00 93.81 206 LEU A N 1
ATOM 1612 C CA . LEU A 1 206 ? -2.377 -3.831 2.631 1.00 93.81 206 LEU A CA 1
ATOM 1613 C C . LEU A 1 206 ? -3.046 -5.185 2.371 1.00 93.81 206 LEU A C 1
ATOM 1615 O O . LEU A 1 206 ? -4.164 -5.405 2.834 1.00 93.81 206 LEU A O 1
ATOM 1619 N N . GLN A 1 207 ? -2.354 -6.130 1.731 1.00 94.94 207 GLN A N 1
ATOM 1620 C CA . GLN A 1 207 ? -2.849 -7.494 1.514 1.00 94.94 207 GLN A CA 1
ATOM 1621 C C . GLN A 1 207 ? -3.159 -8.198 2.842 1.00 94.94 207 GLN A C 1
ATOM 1623 O O . GLN A 1 207 ? -4.234 -8.785 3.013 1.00 94.94 207 GLN A O 1
ATOM 1628 N N . ARG A 1 208 ? -2.257 -8.091 3.828 1.00 95.31 208 ARG A N 1
ATOM 1629 C CA . ARG A 1 208 ? -2.488 -8.614 5.181 1.00 95.31 208 ARG A CA 1
ATOM 1630 C C . ARG A 1 208 ? -3.710 -7.967 5.818 1.00 95.31 208 ARG A C 1
ATOM 1632 O O . ARG A 1 208 ? -4.551 -8.678 6.371 1.00 95.31 208 ARG A O 1
ATOM 1639 N N . SER A 1 209 ? -3.820 -6.647 5.715 1.00 95.50 209 SER A N 1
ATOM 1640 C CA . SER A 1 209 ? -4.940 -5.889 6.269 1.00 95.50 209 SER A CA 1
ATOM 1641 C C . SER A 1 209 ? -6.269 -6.307 5.653 1.00 95.50 209 SER A C 1
ATOM 1643 O O . SER A 1 209 ? -7.222 -6.526 6.391 1.00 95.50 209 SER A O 1
ATOM 1645 N N . LEU A 1 210 ? -6.326 -6.519 4.335 1.00 97.06 210 LEU A N 1
ATOM 1646 C CA . LEU A 1 210 ? -7.513 -7.044 3.655 1.00 97.06 210 LEU A CA 1
ATOM 1647 C C . LEU A 1 210 ? -7.875 -8.450 4.154 1.00 97.06 210 LEU A C 1
ATOM 1649 O O . LEU A 1 210 ? -9.038 -8.717 4.443 1.00 97.06 210 LEU A O 1
ATOM 1653 N N . SER A 1 211 ? -6.887 -9.335 4.338 1.00 96.88 211 SER A N 1
ATOM 1654 C CA . SER A 1 211 ? -7.131 -10.695 4.853 1.00 96.88 211 SER A CA 1
ATOM 1655 C C . SER A 1 211 ? -7.708 -10.715 6.276 1.00 96.88 211 SER A C 1
ATOM 1657 O O . SER A 1 211 ? -8.431 -11.641 6.642 1.00 96.88 211 SER A O 1
ATOM 1659 N N . LEU A 1 212 ? -7.400 -9.687 7.074 1.00 97.25 212 LEU A N 1
ATOM 1660 C CA . LEU A 1 212 ? -7.853 -9.532 8.456 1.00 97.25 212 LEU A CA 1
ATOM 1661 C C . LEU A 1 212 ? -8.884 -8.408 8.625 1.00 97.25 212 LEU A C 1
ATOM 1663 O O . LEU A 1 212 ? -9.191 -8.027 9.756 1.00 97.25 212 LEU A O 1
ATOM 1667 N N . TRP A 1 213 ? -9.457 -7.895 7.533 1.00 97.38 213 TRP A N 1
ATOM 1668 C CA . TRP A 1 213 ? -10.328 -6.721 7.560 1.00 97.38 213 TRP A CA 1
ATOM 1669 C C . TRP A 1 213 ? -11.518 -6.851 8.523 1.00 97.38 213 TRP A C 1
ATOM 1671 O O . TRP A 1 213 ? -11.742 -5.933 9.319 1.00 97.38 213 TRP A O 1
ATOM 1681 N N . PRO A 1 214 ? -12.230 -7.999 8.578 1.00 97.00 214 PRO A N 1
ATOM 1682 C CA . PRO A 1 214 ? -13.310 -8.181 9.544 1.00 97.00 214 PRO A CA 1
ATOM 1683 C C . PRO A 1 214 ? -12.839 -8.038 10.997 1.00 97.00 214 PRO A C 1
ATOM 1685 O O . PRO A 1 214 ? -13.547 -7.457 11.822 1.00 97.00 214 PRO A O 1
ATOM 1688 N N . ALA A 1 215 ? -11.635 -8.529 11.312 1.00 96.94 215 ALA A N 1
ATOM 1689 C CA . ALA A 1 215 ? -11.053 -8.403 12.643 1.00 96.94 215 ALA A CA 1
ATOM 1690 C C . ALA A 1 215 ? -10.569 -6.986 12.935 1.00 96.94 215 ALA A C 1
ATOM 1692 O O . ALA A 1 215 ? -10.770 -6.525 14.054 1.00 96.94 215 ALA A O 1
ATOM 1693 N N . ILE A 1 216 ? -9.991 -6.282 11.956 1.00 96.75 216 ILE A N 1
ATOM 1694 C CA . ILE A 1 216 ? -9.605 -4.871 12.097 1.00 96.75 216 ILE A CA 1
ATOM 1695 C C . ILE A 1 216 ? -10.820 -4.045 12.507 1.00 96.75 216 ILE A C 1
ATOM 1697 O O . ILE A 1 216 ? -10.797 -3.387 13.546 1.00 96.75 216 ILE A O 1
ATOM 1701 N N . ILE A 1 217 ? -11.913 -4.142 11.751 1.00 96.50 217 ILE A N 1
ATOM 1702 C CA . ILE A 1 217 ? -13.124 -3.381 12.047 1.00 96.50 217 ILE A CA 1
ATOM 1703 C C . ILE A 1 217 ? -13.684 -3.770 13.420 1.00 96.50 217 ILE A C 1
ATOM 1705 O O . ILE A 1 217 ? -13.868 -2.899 14.271 1.00 96.50 217 ILE A O 1
ATOM 1709 N N . ALA A 1 218 ? -13.853 -5.069 13.693 1.00 95.62 218 ALA A N 1
ATOM 1710 C CA . ALA A 1 218 ? -14.369 -5.537 14.979 1.00 95.62 218 ALA A CA 1
ATOM 1711 C C . ALA A 1 218 ? -13.498 -5.104 16.171 1.00 95.62 218 ALA A C 1
ATOM 1713 O O . ALA A 1 218 ? -14.032 -4.761 17.221 1.00 95.62 218 ALA A O 1
ATOM 1714 N N . PHE A 1 219 ? -12.172 -5.087 16.015 1.00 95.62 219 PHE A N 1
ATOM 1715 C CA . PHE A 1 219 ? -11.226 -4.630 17.031 1.00 95.62 219 PHE A CA 1
ATOM 1716 C C . PHE A 1 219 ? -11.352 -3.123 17.300 1.00 95.62 219 PHE A C 1
ATOM 1718 O O . PHE A 1 219 ? -11.361 -2.699 18.459 1.00 95.62 219 PHE A O 1
ATOM 1725 N N . THR A 1 220 ? -11.516 -2.310 16.251 1.00 93.50 220 THR A N 1
ATOM 1726 C CA . THR A 1 220 ? -11.721 -0.854 16.381 1.00 93.50 220 THR A CA 1
ATOM 1727 C C . THR A 1 220 ? -13.100 -0.467 16.926 1.00 93.50 220 THR A C 1
ATOM 1729 O O . THR A 1 220 ? -13.275 0.642 17.429 1.00 93.50 220 THR A O 1
ATOM 1732 N N . GLU A 1 221 ? -14.078 -1.370 16.843 1.00 92.56 221 GLU A N 1
ATOM 1733 C CA . GLU A 1 221 ? -15.458 -1.170 17.303 1.00 92.56 221 GLU A CA 1
ATOM 1734 C C . GLU A 1 221 ? -15.731 -1.780 18.695 1.00 92.56 221 GLU A C 1
ATOM 1736 O O . GLU A 1 221 ? -16.851 -1.663 19.196 1.00 92.56 221 GLU A O 1
ATOM 1741 N N . LEU A 1 222 ? -14.739 -2.403 19.355 1.00 92.12 222 LEU A N 1
ATOM 1742 C CA . LEU A 1 222 ? -14.923 -2.952 20.707 1.00 92.12 222 LEU A CA 1
ATOM 1743 C C . LEU A 1 222 ? -15.394 -1.863 21.698 1.00 92.12 222 LEU A C 1
ATOM 1745 O O . LEU A 1 222 ? -14.898 -0.734 21.634 1.00 92.12 222 LEU A O 1
ATOM 1749 N N . PRO A 1 223 ? -16.277 -2.195 22.668 1.00 87.75 223 PRO A N 1
ATOM 1750 C CA . PRO A 1 223 ? -16.784 -1.229 23.650 1.00 87.75 223 PRO A CA 1
ATOM 1751 C C . PRO A 1 223 ? -15.680 -0.479 24.407 1.00 87.75 223 PRO A C 1
ATOM 1753 O O . PRO A 1 223 ? -15.770 0.732 24.579 1.00 87.75 223 PRO A O 1
ATOM 1756 N N . ASN A 1 224 ? -14.608 -1.190 24.768 1.00 86.38 224 ASN A N 1
ATOM 1757 C CA . ASN A 1 224 ? -13.415 -0.649 25.424 1.00 86.38 224 ASN A CA 1
ATOM 1758 C C . ASN A 1 224 ? -12.194 -0.761 24.499 1.00 86.38 224 ASN A C 1
ATOM 1760 O O . ASN A 1 224 ? -11.134 -1.234 24.900 1.00 86.38 224 ASN A O 1
ATOM 1764 N N . THR A 1 225 ? -12.365 -0.427 23.217 1.00 88.00 225 THR A N 1
ATOM 1765 C CA . THR A 1 225 ? -11.260 -0.495 22.257 1.00 88.00 225 THR A CA 1
ATOM 1766 C C . THR A 1 225 ? -10.134 0.476 22.641 1.00 88.00 225 THR A C 1
ATOM 1768 O O . THR A 1 225 ? -10.407 1.648 22.912 1.00 88.00 225 THR A O 1
ATOM 1771 N N . PRO A 1 226 ? -8.863 0.037 22.595 1.00 85.50 226 PRO A N 1
ATOM 1772 C CA . PRO A 1 226 ? -7.711 0.914 22.793 1.00 85.50 226 PRO A CA 1
ATOM 1773 C C . PRO A 1 226 ? -7.443 1.824 21.579 1.00 85.50 226 PRO A C 1
ATOM 1775 O O . PRO A 1 226 ? -6.415 2.497 21.535 1.00 85.50 226 PRO A O 1
ATOM 1778 N N . VAL A 1 227 ? -8.317 1.809 20.561 1.00 90.12 227 VAL A N 1
ATOM 1779 C CA . VAL A 1 227 ? -8.167 2.579 19.322 1.00 90.12 227 VAL A CA 1
ATOM 1780 C C . VAL A 1 227 ? -8.947 3.905 19.397 1.00 90.12 227 VAL A C 1
ATOM 1782 O O . VAL A 1 227 ? -10.190 3.893 19.448 1.00 90.12 227 VAL A O 1
ATOM 1785 N N . PRO A 1 228 ? -8.252 5.060 19.341 1.00 90.19 228 PRO A N 1
ATOM 1786 C CA . PRO A 1 228 ? -8.880 6.380 19.296 1.00 90.19 228 PRO A CA 1
ATOM 1787 C C . PRO A 1 228 ? -9.827 6.541 18.101 1.00 90.19 228 PRO A C 1
ATOM 1789 O O . PRO A 1 228 ? -9.624 5.934 17.050 1.00 90.19 228 PRO A O 1
ATOM 1792 N N . LYS A 1 229 ? -10.875 7.366 18.244 1.00 88.69 229 LYS A N 1
ATOM 1793 C CA . LYS A 1 229 ? -11.926 7.537 17.216 1.00 88.69 229 LYS A CA 1
ATOM 1794 C C . LYS A 1 229 ? -11.377 8.029 15.874 1.00 88.69 229 LYS A C 1
ATOM 1796 O O . LYS A 1 229 ? -11.829 7.564 14.833 1.00 88.69 229 LYS A O 1
ATOM 1801 N N . ASP A 1 230 ? -10.402 8.929 15.900 1.00 86.88 230 ASP A N 1
ATOM 1802 C CA . ASP A 1 230 ? -9.725 9.475 14.722 1.00 86.88 230 ASP A CA 1
ATOM 1803 C C . ASP A 1 230 ? -8.889 8.421 13.980 1.00 86.88 230 ASP A C 1
ATOM 1805 O O . ASP A 1 230 ? -8.714 8.536 12.769 1.00 86.88 230 ASP A O 1
ATOM 1809 N N . LYS A 1 231 ? -8.452 7.352 14.661 1.00 88.75 231 LYS A N 1
ATOM 1810 C CA . LYS A 1 231 ? -7.691 6.238 14.070 1.00 88.75 231 LYS A CA 1
ATOM 1811 C C . LYS A 1 231 ? -8.561 5.095 13.545 1.00 88.75 231 LYS A C 1
ATOM 1813 O O . LYS A 1 231 ? -8.037 4.160 12.944 1.00 88.75 231 LYS A O 1
ATOM 1818 N N . ARG A 1 232 ? -9.883 5.142 13.744 1.00 91.69 232 ARG A N 1
ATOM 1819 C CA . ARG A 1 232 ? -10.786 4.071 13.292 1.00 91.69 232 ARG A CA 1
ATOM 1820 C C . ARG A 1 232 ? -10.962 4.112 11.777 1.00 91.69 232 ARG A C 1
ATOM 1822 O O . ARG A 1 232 ? -11.169 5.184 11.194 1.00 91.69 232 ARG A O 1
ATOM 1829 N N . LEU A 1 233 ? -10.868 2.939 11.162 1.00 92.75 233 LEU A N 1
ATOM 1830 C CA . LEU A 1 233 ? -11.119 2.717 9.739 1.00 92.75 233 LEU A CA 1
ATOM 1831 C C . LEU A 1 233 ? -12.618 2.591 9.489 1.00 92.75 233 LEU A C 1
ATOM 1833 O O . LEU A 1 233 ? -13.357 2.096 10.343 1.00 92.75 233 LEU A O 1
ATOM 1837 N N . LYS A 1 234 ? -13.073 3.044 8.322 1.00 92.69 234 LYS A N 1
ATOM 1838 C CA . LYS A 1 234 ? -14.453 2.828 7.894 1.00 92.69 234 LYS A CA 1
ATOM 1839 C C . LYS A 1 234 ? -14.527 1.504 7.148 1.00 92.69 234 LYS A C 1
ATOM 1841 O O . LYS A 1 234 ? -13.607 1.121 6.437 1.00 92.69 234 LYS A O 1
ATOM 1846 N N . ARG A 1 235 ? -15.679 0.837 7.225 1.00 93.56 235 ARG A N 1
ATOM 1847 C CA . ARG A 1 235 ? -15.949 -0.370 6.424 1.00 93.56 235 ARG A CA 1
ATOM 1848 C C . ARG A 1 235 ? -15.872 -0.095 4.916 1.00 93.56 235 ARG A C 1
ATOM 1850 O O . ARG A 1 235 ? -15.477 -0.979 4.172 1.00 93.56 235 ARG A O 1
ATOM 1857 N N . SER A 1 236 ? -16.212 1.125 4.490 1.00 92.75 236 SER A N 1
ATOM 1858 C CA . SER A 1 236 ? -16.128 1.571 3.093 1.00 92.75 236 SER A CA 1
ATOM 1859 C C . SER A 1 236 ? -14.703 1.595 2.544 1.00 92.75 236 SER A C 1
ATOM 1861 O O . SER A 1 236 ? -14.530 1.386 1.350 1.00 92.75 236 SER A O 1
ATOM 1863 N N . ASP A 1 237 ? -13.698 1.796 3.405 1.00 93.69 237 ASP A N 1
ATOM 1864 C CA . ASP A 1 237 ? -12.300 1.951 2.983 1.00 93.69 237 ASP A CA 1
ATOM 1865 C C . ASP A 1 237 ? -11.739 0.643 2.379 1.00 93.69 237 ASP A C 1
ATOM 1867 O O . ASP A 1 237 ? -10.738 0.660 1.670 1.00 93.69 237 ASP A O 1
ATOM 1871 N N . GLU A 1 238 ? -12.394 -0.503 2.617 1.00 95.44 238 GLU A N 1
ATOM 1872 C CA . GLU A 1 238 ? -11.957 -1.823 2.140 1.00 95.44 238 GLU A CA 1
ATOM 1873 C C . GLU A 1 238 ? -11.844 -1.895 0.614 1.00 95.44 238 GLU A C 1
ATOM 1875 O O . GLU A 1 238 ? -10.898 -2.475 0.079 1.00 95.44 238 GLU A O 1
ATOM 1880 N N . ALA A 1 239 ? -12.829 -1.328 -0.089 1.00 94.81 239 ALA A N 1
ATOM 1881 C CA . ALA A 1 239 ? -12.887 -1.380 -1.544 1.00 94.81 239 ALA A CA 1
ATOM 1882 C C . ALA A 1 239 ? -11.753 -0.561 -2.170 1.00 94.81 239 ALA A C 1
ATOM 1884 O O . ALA A 1 239 ? -11.121 -1.021 -3.119 1.00 94.81 239 ALA A O 1
ATOM 1885 N N . ASP A 1 240 ? -11.452 0.604 -1.599 1.00 92.50 240 ASP A N 1
ATOM 1886 C CA . ASP A 1 240 ? -10.373 1.470 -2.074 1.00 92.50 240 ASP A CA 1
ATOM 1887 C C . ASP A 1 240 ? -8.998 0.853 -1.781 1.00 92.50 240 ASP A C 1
ATOM 1889 O O . ASP A 1 240 ? -8.113 0.862 -2.637 1.00 92.50 240 ASP A O 1
ATOM 1893 N N . VAL A 1 241 ? -8.832 0.220 -0.610 1.00 94.25 241 VAL A N 1
ATOM 1894 C CA . VAL A 1 241 ? -7.602 -0.517 -0.278 1.00 94.25 241 VAL A CA 1
ATOM 1895 C C . VAL A 1 241 ? -7.376 -1.664 -1.263 1.00 94.25 241 VAL A C 1
ATOM 1897 O O . VAL A 1 241 ? -6.248 -1.868 -1.707 1.00 94.25 241 VAL A O 1
ATOM 1900 N N . ARG A 1 242 ? -8.436 -2.390 -1.641 1.00 95.56 242 ARG A N 1
ATOM 1901 C CA . ARG A 1 242 ? -8.357 -3.464 -2.640 1.00 95.56 242 ARG A CA 1
ATOM 1902 C C . ARG A 1 242 ? -7.905 -2.943 -4.004 1.00 95.56 242 ARG A C 1
ATOM 1904 O O . ARG A 1 242 ? -6.964 -3.497 -4.555 1.00 95.56 242 ARG A O 1
ATOM 1911 N N . LYS A 1 243 ? -8.482 -1.837 -4.482 1.00 92.94 243 LYS A N 1
ATOM 1912 C CA . LYS A 1 243 ? -8.064 -1.200 -5.743 1.00 92.94 243 LYS A CA 1
ATOM 1913 C C . LYS A 1 243 ? -6.587 -0.807 -5.735 1.00 92.94 243 LYS A C 1
ATOM 1915 O O . LYS A 1 243 ? -5.884 -1.054 -6.708 1.00 92.94 243 LYS A O 1
ATOM 1920 N N . LEU A 1 244 ? -6.090 -0.240 -4.631 1.00 91.44 244 LEU A N 1
ATOM 1921 C CA . LEU A 1 244 ? -4.667 0.092 -4.519 1.00 91.44 244 LEU A CA 1
ATOM 1922 C C . LEU A 1 244 ? -3.780 -1.162 -4.532 1.00 91.44 244 LEU A C 1
ATOM 1924 O O . LEU A 1 244 ? -2.717 -1.149 -5.146 1.00 91.44 244 LEU A O 1
ATOM 1928 N N . VAL A 1 245 ? -4.201 -2.243 -3.868 1.00 92.75 245 VAL A N 1
ATOM 1929 C CA . VAL A 1 245 ? -3.481 -3.524 -3.921 1.00 92.75 245 VAL A CA 1
ATOM 1930 C C . VAL A 1 245 ? -3.428 -4.056 -5.351 1.00 92.75 245 VAL A C 1
ATOM 1932 O O . VAL A 1 245 ? -2.351 -4.432 -5.804 1.00 92.75 245 VAL A O 1
ATOM 1935 N N . ASP A 1 246 ? -4.541 -4.028 -6.081 1.00 92.12 246 ASP A N 1
ATOM 1936 C CA . ASP A 1 246 ? -4.594 -4.482 -7.473 1.00 92.12 246 ASP A CA 1
ATOM 1937 C C . ASP A 1 246 ? -3.695 -3.630 -8.387 1.00 92.12 246 ASP A C 1
ATOM 1939 O O . ASP A 1 246 ? -3.030 -4.164 -9.273 1.00 92.12 246 ASP A O 1
ATOM 1943 N N . LEU A 1 247 ? -3.591 -2.323 -8.122 1.00 90.19 247 LEU A N 1
ATOM 1944 C CA . LEU A 1 247 ? -2.697 -1.414 -8.844 1.00 90.19 247 LEU A CA 1
ATOM 1945 C C . LEU A 1 247 ? -1.208 -1.682 -8.553 1.00 90.19 247 LEU A C 1
ATOM 1947 O O . LEU A 1 247 ? -0.371 -1.592 -9.448 1.00 90.19 247 LEU A O 1
ATOM 1951 N N . LEU A 1 248 ? -0.857 -2.005 -7.304 1.00 90.44 248 LEU A N 1
ATOM 1952 C CA . LEU A 1 248 ? 0.538 -2.193 -6.883 1.00 90.44 248 LEU A CA 1
ATOM 1953 C C . LEU A 1 248 ? 1.050 -3.636 -7.042 1.00 90.44 248 LEU A C 1
ATOM 1955 O O . LEU A 1 248 ? 2.261 -3.850 -7.098 1.00 90.44 248 LEU A O 1
ATOM 1959 N N . ASN A 1 249 ? 0.163 -4.630 -7.122 1.00 90.75 249 ASN A N 1
ATOM 1960 C CA . ASN A 1 249 ? 0.518 -6.050 -7.226 1.00 90.75 249 ASN A CA 1
ATOM 1961 C C . ASN A 1 249 ? 1.462 -6.385 -8.396 1.00 90.75 249 ASN A C 1
ATOM 1963 O O . ASN A 1 249 ? 2.450 -7.084 -8.153 1.00 90.75 249 ASN A O 1
ATOM 1967 N N . PRO A 1 250 ? 1.238 -5.903 -9.637 1.00 91.44 250 PRO A N 1
ATOM 1968 C CA . PRO A 1 250 ? 2.159 -6.166 -10.744 1.00 91.44 250 PRO A CA 1
ATOM 1969 C C . PRO A 1 250 ? 3.572 -5.661 -10.445 1.00 91.44 250 PRO A C 1
ATOM 1971 O O . PRO A 1 250 ? 4.548 -6.377 -10.667 1.00 91.44 250 PRO A O 1
ATOM 1974 N N . LEU A 1 251 ? 3.679 -4.460 -9.862 1.00 89.19 251 LEU A N 1
ATOM 1975 C CA . LEU A 1 251 ? 4.955 -3.861 -9.469 1.00 89.19 251 LEU A CA 1
ATOM 1976 C C . LEU A 1 251 ? 5.638 -4.682 -8.377 1.00 89.19 251 LEU A C 1
ATOM 1978 O O . LEU A 1 251 ? 6.844 -4.897 -8.466 1.00 89.19 251 LEU A O 1
ATOM 1982 N N . ALA A 1 252 ? 4.885 -5.165 -7.384 1.00 86.69 252 ALA A N 1
ATOM 1983 C CA . ALA A 1 252 ? 5.395 -5.989 -6.288 1.00 86.69 252 ALA A CA 1
ATOM 1984 C C . ALA A 1 252 ? 5.859 -7.377 -6.756 1.00 86.69 252 ALA A C 1
ATOM 1986 O O . ALA A 1 252 ? 6.914 -7.848 -6.336 1.00 86.69 252 ALA A O 1
ATOM 1987 N N . HIS A 1 253 ? 5.129 -8.025 -7.666 1.00 88.75 253 HIS A N 1
ATOM 1988 C CA . HIS A 1 253 ? 5.547 -9.298 -8.261 1.00 88.75 253 HIS A CA 1
ATOM 1989 C C . HIS A 1 253 ? 6.800 -9.134 -9.122 1.00 88.75 253 HIS A C 1
ATOM 1991 O O . HIS A 1 253 ? 7.731 -9.940 -9.037 1.00 88.75 253 HIS A O 1
ATOM 1997 N N . ALA A 1 254 ? 6.837 -8.072 -9.927 1.00 89.00 254 ALA A N 1
ATOM 1998 C CA . ALA A 1 254 ? 7.969 -7.757 -10.782 1.00 89.00 254 ALA A CA 1
ATOM 1999 C C . ALA A 1 254 ? 9.246 -7.509 -9.962 1.00 89.00 254 ALA A C 1
ATOM 2001 O O . ALA A 1 254 ? 10.317 -8.058 -10.226 1.00 89.00 254 ALA A O 1
ATOM 2002 N N . THR A 1 255 ? 9.075 -6.735 -8.900 1.00 85.94 255 THR A N 1
ATOM 2003 C CA . THR A 1 255 ? 10.019 -6.511 -7.814 1.00 85.94 255 THR A CA 1
ATOM 2004 C C . THR A 1 255 ? 10.510 -7.844 -7.235 1.00 85.94 255 THR A C 1
ATOM 2006 O O . THR A 1 255 ? 11.677 -8.197 -7.400 1.00 85.94 255 THR A O 1
ATOM 2009 N N . LEU A 1 256 ? 9.626 -8.672 -6.678 1.00 85.56 256 LEU A N 1
ATOM 2010 C CA . LEU A 1 256 ? 10.002 -9.939 -6.049 1.00 85.56 256 LEU A CA 1
ATOM 2011 C C . LEU A 1 256 ? 10.827 -10.850 -6.978 1.00 85.56 256 LEU A C 1
ATOM 2013 O O . LEU A 1 256 ? 11.814 -11.454 -6.543 1.00 85.56 256 LEU A O 1
ATOM 2017 N N . LYS A 1 257 ? 10.478 -10.896 -8.270 1.00 86.62 257 LYS A N 1
ATOM 2018 C CA . LYS A 1 257 ? 11.229 -11.645 -9.286 1.00 86.62 257 LYS A CA 1
ATOM 2019 C C . LYS A 1 257 ? 12.686 -11.179 -9.373 1.00 86.62 257 LYS A C 1
ATOM 2021 O O . LYS A 1 257 ? 13.584 -12.016 -9.373 1.00 86.62 257 LYS A O 1
ATOM 2026 N N . PHE A 1 258 ? 12.955 -9.872 -9.386 1.00 83.88 258 PHE A N 1
ATOM 2027 C CA . PHE A 1 258 ? 14.326 -9.349 -9.456 1.00 83.88 258 PHE A CA 1
ATOM 2028 C C . PHE A 1 258 ? 15.108 -9.384 -8.139 1.00 83.88 258 PHE A C 1
ATOM 2030 O O . PHE A 1 258 ? 16.332 -9.273 -8.190 1.00 83.88 258 PHE A O 1
ATOM 2037 N N . SER A 1 259 ? 14.467 -9.580 -6.980 1.00 80.00 259 SER A N 1
ATOM 2038 C CA . SER A 1 259 ? 15.204 -9.886 -5.734 1.00 80.00 259 SER A CA 1
ATOM 2039 C C . SER A 1 259 ? 15.693 -11.322 -5.627 1.00 80.00 259 SER A C 1
ATOM 2041 O O . SER A 1 259 ? 16.435 -11.628 -4.693 1.00 80.00 259 SER A O 1
ATOM 2043 N N . ALA A 1 260 ? 15.274 -12.222 -6.521 1.00 82.06 260 ALA A N 1
ATOM 2044 C CA . ALA A 1 260 ? 15.669 -13.618 -6.429 1.00 82.06 260 ALA A CA 1
ATOM 2045 C C . ALA A 1 260 ? 17.202 -13.745 -6.485 1.00 82.06 260 ALA A C 1
ATOM 2047 O O . ALA A 1 260 ? 17.842 -13.402 -7.476 1.00 82.06 260 ALA A O 1
ATOM 2048 N N . ASN A 1 261 ? 17.797 -14.261 -5.411 1.00 81.94 261 ASN A N 1
ATOM 2049 C CA . ASN A 1 261 ? 19.245 -14.457 -5.298 1.00 81.94 261 ASN A CA 1
ATOM 2050 C C . ASN A 1 261 ? 19.706 -15.835 -5.808 1.00 81.94 261 ASN A C 1
ATOM 2052 O O . ASN A 1 261 ? 20.903 -16.095 -5.909 1.00 81.94 261 ASN A O 1
ATOM 2056 N N . THR A 1 262 ? 18.762 -16.721 -6.127 1.00 87.12 262 THR A N 1
ATOM 2057 C CA . THR A 1 262 ? 19.019 -18.103 -6.551 1.00 87.12 262 THR A CA 1
ATOM 2058 C C . THR A 1 262 ? 19.053 -18.280 -8.063 1.00 87.12 262 THR A C 1
ATOM 2060 O O . THR A 1 262 ? 19.631 -19.254 -8.544 1.00 87.12 262 THR A O 1
ATOM 2063 N N . THR A 1 263 ? 18.439 -17.373 -8.827 1.00 85.12 263 THR A N 1
ATOM 2064 C CA . THR A 1 263 ? 18.289 -17.511 -10.281 1.00 85.12 263 THR A CA 1
ATOM 2065 C C . THR A 1 263 ? 18.680 -16.216 -10.996 1.00 85.12 263 THR A C 1
ATOM 2067 O O . THR A 1 263 ? 18.344 -15.133 -10.524 1.00 85.12 263 THR A O 1
ATOM 2070 N N . PRO A 1 264 ? 19.421 -16.287 -12.118 1.00 85.06 264 PRO A N 1
ATOM 2071 C CA . PRO A 1 264 ? 19.788 -15.099 -12.877 1.00 85.06 264 PRO A CA 1
ATOM 2072 C C . PRO A 1 264 ? 18.572 -14.557 -13.638 1.00 85.06 264 PRO A C 1
ATOM 2074 O O . PRO A 1 264 ? 18.066 -15.211 -14.543 1.00 85.06 264 PRO A O 1
ATOM 2077 N N . THR A 1 265 ? 18.145 -13.338 -13.312 1.00 87.69 265 THR A N 1
ATOM 2078 C CA . THR A 1 265 ? 16.926 -12.711 -13.861 1.00 87.69 265 THR A CA 1
ATOM 2079 C C . THR A 1 265 ? 17.196 -11.568 -14.842 1.00 87.69 265 THR A C 1
ATOM 2081 O O . THR A 1 265 ? 16.267 -10.952 -15.354 1.00 87.69 265 THR A O 1
ATOM 2084 N N . ILE A 1 266 ? 18.462 -11.286 -15.175 1.00 84.94 266 ILE A N 1
ATOM 2085 C CA . ILE A 1 266 ? 18.821 -10.172 -16.074 1.00 84.94 266 ILE A CA 1
ATOM 2086 C C . ILE A 1 266 ? 18.211 -10.305 -17.480 1.00 84.94 266 ILE A C 1
ATOM 2088 O O . ILE A 1 266 ? 17.880 -9.301 -18.104 1.00 84.94 266 ILE A O 1
ATOM 2092 N N . GLY A 1 267 ? 18.037 -11.537 -17.973 1.00 86.94 267 GLY A N 1
ATOM 2093 C CA . GLY A 1 267 ? 17.404 -11.804 -19.269 1.00 86.94 267 GLY A CA 1
ATOM 2094 C C . GLY A 1 267 ? 15.895 -11.544 -19.281 1.00 86.94 267 GLY A C 1
ATOM 2095 O O . GLY A 1 267 ? 15.334 -11.313 -20.347 1.00 86.94 267 GLY A O 1
ATOM 2096 N N . ASP A 1 268 ? 15.263 -11.514 -18.107 1.00 87.62 268 ASP A N 1
ATOM 2097 C CA . ASP A 1 268 ? 13.816 -11.341 -17.957 1.00 87.62 268 ASP A CA 1
ATOM 2098 C C . ASP A 1 268 ? 13.400 -9.867 -17.892 1.00 87.62 268 ASP A C 1
ATOM 2100 O O . ASP A 1 268 ? 12.209 -9.570 -17.848 1.00 87.62 268 ASP A O 1
ATOM 2104 N N . VAL A 1 269 ? 14.368 -8.941 -17.873 1.00 87.94 269 VAL A N 1
ATOM 2105 C CA . VAL A 1 269 ? 14.119 -7.503 -17.696 1.00 87.94 269 VAL A CA 1
ATOM 2106 C C . VAL A 1 269 ? 13.164 -6.940 -18.738 1.00 87.94 269 VAL A C 1
ATOM 2108 O O . VAL A 1 269 ? 12.246 -6.211 -18.379 1.00 87.94 269 VAL A O 1
ATOM 2111 N N . ILE A 1 270 ? 13.377 -7.283 -20.008 1.00 87.25 270 ILE A N 1
ATOM 2112 C CA . ILE A 1 270 ? 12.568 -6.752 -21.109 1.00 87.25 270 ILE A CA 1
ATOM 2113 C C . ILE A 1 270 ? 11.146 -7.310 -21.038 1.00 87.25 270 ILE A C 1
ATOM 2115 O O . ILE A 1 270 ? 10.206 -6.529 -21.002 1.00 87.25 270 ILE A O 1
ATOM 2119 N N . GLY A 1 271 ? 10.997 -8.636 -20.937 1.00 89.00 271 GLY A N 1
ATOM 2120 C CA . GLY A 1 271 ? 9.674 -9.268 -20.906 1.00 89.00 271 GLY A CA 1
ATOM 2121 C C . GLY A 1 271 ? 8.839 -8.820 -19.710 1.00 89.00 271 GLY A C 1
ATOM 2122 O O . GLY A 1 271 ? 7.668 -8.519 -19.857 1.00 89.00 271 GLY A O 1
ATOM 2123 N N . LEU A 1 272 ? 9.452 -8.663 -18.535 1.00 88.62 272 LEU A N 1
ATOM 2124 C CA . LEU A 1 272 ? 8.719 -8.175 -17.371 1.00 88.62 272 LEU A CA 1
ATOM 2125 C C . LEU A 1 272 ? 8.291 -6.706 -17.509 1.00 88.62 272 LEU A C 1
ATOM 2127 O O . LEU A 1 272 ? 7.258 -6.320 -16.974 1.00 88.62 272 LEU A O 1
ATOM 2131 N N . PHE A 1 273 ? 9.085 -5.873 -18.188 1.00 88.06 273 PHE A N 1
ATOM 2132 C CA . PHE A 1 273 ? 8.672 -4.500 -18.475 1.00 88.06 273 PHE A CA 1
ATOM 2133 C C . PHE A 1 273 ? 7.466 -4.484 -19.420 1.00 88.06 273 PHE A C 1
ATOM 2135 O O . PHE A 1 273 ? 6.519 -3.756 -19.154 1.00 88.06 273 PHE A O 1
ATOM 2142 N N . GLU A 1 274 ? 7.483 -5.318 -20.463 1.00 90.12 274 GLU A N 1
ATOM 2143 C CA . GLU A 1 274 ? 6.349 -5.498 -21.379 1.00 90.12 274 GLU A CA 1
ATOM 2144 C C . GLU A 1 274 ? 5.097 -5.991 -20.631 1.00 90.12 274 GLU A C 1
ATOM 2146 O O . GLU A 1 274 ? 4.033 -5.409 -20.805 1.00 90.12 274 GLU A O 1
ATOM 2151 N N . ASP A 1 275 ? 5.231 -6.971 -19.728 1.00 89.88 275 ASP A N 1
ATOM 2152 C CA . ASP A 1 275 ? 4.117 -7.487 -18.915 1.00 89.88 275 ASP A CA 1
ATOM 2153 C C . ASP A 1 275 ? 3.489 -6.393 -18.027 1.00 89.88 275 ASP A C 1
ATOM 2155 O O . ASP A 1 275 ? 2.268 -6.307 -17.873 1.00 89.88 275 ASP A O 1
ATOM 2159 N N . VAL A 1 276 ? 4.328 -5.556 -17.404 1.00 90.44 276 VAL A N 1
ATOM 2160 C CA . VAL A 1 276 ? 3.881 -4.456 -16.537 1.00 90.44 276 VAL A CA 1
ATOM 2161 C C . VAL A 1 276 ? 3.233 -3.338 -17.361 1.00 90.44 276 VAL A C 1
ATOM 2163 O O . VAL A 1 276 ? 2.206 -2.803 -16.947 1.00 90.44 276 VAL A O 1
ATOM 2166 N N . ASP A 1 277 ? 3.807 -3.002 -18.516 1.00 89.88 277 ASP A N 1
ATOM 2167 C CA . ASP A 1 277 ? 3.270 -1.999 -19.442 1.00 89.88 277 ASP A CA 1
ATOM 2168 C C . ASP A 1 277 ? 1.908 -2.431 -20.002 1.00 89.88 277 ASP A C 1
ATOM 2170 O O . ASP A 1 277 ? 0.943 -1.673 -19.932 1.00 89.88 277 ASP A O 1
ATOM 2174 N N . GLU A 1 278 ? 1.781 -3.685 -20.448 1.00 91.00 278 GLU A N 1
ATOM 2175 C CA . GLU A 1 278 ? 0.518 -4.254 -20.930 1.00 91.00 278 GLU A CA 1
ATOM 2176 C C . GLU A 1 278 ? -0.564 -4.246 -19.839 1.00 91.00 278 GLU A C 1
ATOM 2178 O O . GLU A 1 278 ? -1.720 -3.893 -20.102 1.00 91.00 278 GLU A O 1
ATOM 2183 N N . TYR A 1 279 ? -0.204 -4.569 -18.592 1.00 90.94 279 TYR A N 1
ATOM 2184 C CA . TYR A 1 279 ? -1.137 -4.497 -17.467 1.00 90.94 279 TYR A CA 1
ATOM 2185 C C . TYR A 1 279 ? -1.667 -3.074 -17.244 1.00 90.94 279 TYR A C 1
ATOM 2187 O O . TYR A 1 279 ? -2.874 -2.879 -17.123 1.00 90.94 279 TYR A O 1
ATOM 2195 N N . PHE A 1 280 ? -0.795 -2.063 -17.201 1.00 90.25 280 PHE A N 1
ATOM 2196 C CA . PHE A 1 280 ? -1.243 -0.690 -16.954 1.00 90.25 280 PHE A CA 1
ATOM 2197 C C . PHE A 1 280 ? -1.955 -0.069 -18.159 1.00 90.25 280 PHE A C 1
ATOM 2199 O O . PHE A 1 280 ? -2.937 0.646 -17.968 1.00 90.25 280 PHE A O 1
ATOM 2206 N N . ALA A 1 281 ? -1.534 -0.388 -19.385 1.00 90.12 281 ALA A N 1
ATOM 2207 C CA . ALA A 1 281 ? -2.219 0.046 -20.599 1.00 90.12 281 ALA A CA 1
ATOM 2208 C C . ALA A 1 281 ? -3.637 -0.543 -20.691 1.00 90.12 281 ALA A C 1
ATOM 2210 O O . ALA A 1 281 ? -4.584 0.161 -21.043 1.00 90.12 281 ALA A O 1
ATOM 2211 N N . SER A 1 282 ? -3.807 -1.821 -20.335 1.00 89.62 282 SER A N 1
ATOM 2212 C CA . SER A 1 282 ? -5.130 -2.456 -20.295 1.00 89.62 282 SER A CA 1
ATOM 2213 C C . SER A 1 282 ? -6.004 -1.921 -19.160 1.00 89.62 282 SER A C 1
ATOM 2215 O O . SER A 1 282 ? -7.191 -1.685 -19.381 1.00 89.62 282 SER A O 1
ATOM 2217 N N . ALA A 1 283 ? -5.431 -1.661 -17.979 1.00 86.81 283 ALA A N 1
ATOM 2218 C CA . ALA A 1 283 ? -6.144 -1.020 -16.877 1.00 86.81 283 ALA A CA 1
ATOM 2219 C C . ALA A 1 283 ? -6.670 0.368 -17.283 1.00 86.81 283 ALA A C 1
ATOM 2221 O O . ALA A 1 283 ? -7.850 0.649 -17.081 1.00 86.81 283 ALA A O 1
ATOM 2222 N N . GLN A 1 284 ? -5.838 1.186 -17.936 1.00 85.19 284 GLN A N 1
ATOM 2223 C CA . GLN A 1 284 ? -6.235 2.500 -18.445 1.00 85.19 284 GLN A CA 1
ATOM 2224 C C . GLN A 1 284 ? -7.380 2.398 -19.466 1.00 85.19 284 GLN A C 1
ATOM 2226 O O . GLN A 1 284 ? -8.391 3.079 -19.323 1.00 85.19 284 GLN A O 1
ATOM 2231 N N . ALA A 1 285 ? -7.272 1.493 -20.444 1.00 83.75 285 ALA A N 1
ATOM 2232 C CA . ALA A 1 285 ? -8.317 1.297 -21.450 1.00 83.75 285 ALA A CA 1
ATOM 2233 C C . ALA A 1 285 ? -9.650 0.816 -20.847 1.00 83.75 285 ALA A C 1
ATOM 2235 O O . ALA A 1 285 ? -10.718 1.208 -21.311 1.00 83.75 285 ALA A O 1
ATOM 2236 N N . SER A 1 286 ? -9.601 -0.021 -19.804 1.00 76.38 286 SER A N 1
ATOM 2237 C CA . SER A 1 286 ? -10.807 -0.510 -19.126 1.00 76.38 286 SER A CA 1
ATOM 2238 C C . SER A 1 286 ? -11.537 0.575 -18.330 1.00 76.38 286 SER A C 1
ATOM 2240 O O . SER A 1 286 ? -12.763 0.536 -18.241 1.00 76.38 286 SER A O 1
ATOM 2242 N N . GLU A 1 287 ? -10.808 1.556 -17.786 1.00 63.94 287 GLU A N 1
ATOM 2243 C CA . GLU A 1 287 ? -11.421 2.713 -17.130 1.00 63.94 287 GLU A CA 1
ATOM 2244 C C . GLU A 1 287 ? -12.102 3.620 -18.160 1.00 63.94 287 GLU A C 1
ATOM 2246 O O . GLU A 1 287 ? -13.221 4.063 -17.919 1.00 63.94 287 GLU A O 1
ATOM 2251 N N . ASP A 1 288 ? -11.496 3.827 -19.333 1.00 59.75 288 ASP A N 1
ATOM 2252 C CA . ASP A 1 288 ? -12.083 4.647 -20.399 1.00 59.75 288 ASP A CA 1
ATOM 2253 C C . ASP A 1 288 ? -13.402 4.060 -20.942 1.00 59.75 288 ASP A C 1
ATOM 2255 O O . ASP A 1 288 ? -14.320 4.811 -21.271 1.00 59.75 288 ASP A O 1
ATOM 2259 N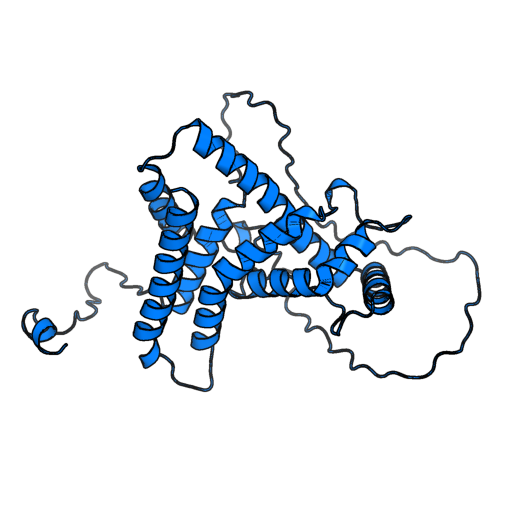 N . GLU A 1 289 ? -13.546 2.729 -20.982 1.00 51.41 289 GLU A N 1
ATOM 2260 C CA . GLU A 1 289 ? -14.786 2.052 -21.400 1.00 51.41 289 GLU A CA 1
ATOM 2261 C C . GLU A 1 289 ? -15.926 2.145 -20.365 1.00 51.41 289 GLU A C 1
ATOM 2263 O O . GLU A 1 289 ? -17.094 2.106 -20.750 1.00 51.41 289 GLU A O 1
ATOM 2268 N N . GLU A 1 290 ? -15.634 2.306 -19.066 1.00 45.31 290 GLU A N 1
ATOM 2269 C CA . GLU A 1 290 ? -16.660 2.457 -18.014 1.00 45.31 290 GLU A CA 1
ATOM 2270 C C . GLU A 1 290 ? -17.328 3.853 -18.035 1.00 45.31 290 GLU A C 1
ATOM 2272 O O . GLU A 1 290 ? -18.411 4.040 -17.472 1.00 45.31 290 GLU A O 1
ATOM 2277 N N . TYR A 1 291 ? -16.725 4.828 -18.729 1.00 42.50 291 TYR A N 1
ATOM 2278 C CA . TYR A 1 291 ? -17.228 6.202 -18.871 1.00 42.50 291 TYR A CA 1
ATOM 2279 C C . TYR A 1 291 ? -17.833 6.531 -20.256 1.00 42.50 291 TYR A C 1
ATOM 2281 O O . TYR A 1 291 ? -18.138 7.705 -20.504 1.00 42.50 291 TYR A O 1
ATOM 2289 N N . VAL A 1 292 ? -18.052 5.534 -21.133 1.00 36.97 292 VAL A N 1
ATOM 2290 C CA . VAL A 1 292 ? -18.738 5.680 -22.444 1.00 36.97 292 VAL A CA 1
ATOM 2291 C C . VAL A 1 292 ? -20.208 5.265 -22.390 1.00 36.97 292 VAL A C 1
ATOM 2293 O O . VAL A 1 292 ? -20.522 4.170 -21.876 1.00 36.97 292 VAL A O 1
#

InterPro domains:
  IPR012337 Ribonuclease H-like superfamily [SSF53098] (12-280)
  IPR052035 Zinc finger BED domain-containing [PTHR46481] (156-275)

Foldseek 3Di:
DVVVQVVPPHDPDPDPPDPPPPPDDDLLVVLLLVLVLVLVLLDDPDDPPPPDDDDDDPDDDPPPPLPPVPPPPPPPPPDDDDDDDDDDDDDDPPDPPPPPPPDPPFQACLNPVPVQDDPVSVVVSVVVVVVVVPDDDDPVRVVVSSVVSNVLSLLLSLLLVLLVVLVPDVVLVVLLLVLCVVVVQDDDSHAQHQGNPDSLRSLSNLVSCLSCVVSLQVLCPDPPRPADPSSHDDPVSSVVSVVSSLLSVLSNVLSVQVPDPPDDCPVVSVVSVVVNVVSVVVVVVVVVVVVD